Protein AF-A0A3E4Z653-F1 (afdb_monomer_lite)

Structure (mmCIF, N/CA/C/O backbone):
data_AF-A0A3E4Z653-F1
#
_entry.id   AF-A0A3E4Z653-F1
#
loop_
_atom_site.group_PDB
_atom_site.id
_atom_site.type_symbol
_atom_site.label_atom_id
_atom_site.label_alt_id
_atom_site.label_comp_id
_atom_site.label_asym_id
_atom_site.label_entity_id
_atom_site.label_seq_id
_atom_site.pdbx_PDB_ins_code
_atom_site.Cartn_x
_atom_site.Cartn_y
_atom_site.Cartn_z
_atom_site.occupancy
_atom_site.B_iso_or_equiv
_atom_site.auth_seq_id
_atom_site.auth_comp_id
_atom_site.auth_asym_id
_atom_site.auth_atom_id
_atom_site.pdbx_PDB_model_num
ATOM 1 N N . MET A 1 1 ? -10.227 -23.352 -87.735 1.00 40.44 1 MET A N 1
ATOM 2 C CA . MET A 1 1 ? -9.979 -22.560 -86.511 1.00 40.44 1 MET A CA 1
ATOM 3 C C . MET A 1 1 ? -8.696 -23.086 -85.893 1.00 40.44 1 MET A C 1
ATOM 5 O O . MET A 1 1 ? -8.659 -24.279 -85.625 1.00 40.44 1 MET A O 1
ATOM 9 N N . PRO A 1 2 ? -7.622 -22.289 -85.789 1.00 46.31 2 PRO A N 1
ATOM 10 C CA . PRO A 1 2 ? -6.358 -22.795 -85.273 1.00 46.31 2 PRO A CA 1
ATOM 11 C C . PRO A 1 2 ? -6.464 -22.957 -83.753 1.00 46.31 2 PRO A C 1
ATOM 13 O O . PRO A 1 2 ? -6.809 -22.008 -83.050 1.00 46.31 2 PRO A O 1
ATOM 16 N N . GLU A 1 3 ? -6.195 -24.165 -83.258 1.00 48.72 3 GLU A N 1
ATOM 17 C CA . GLU A 1 3 ? -6.067 -24.437 -81.828 1.00 48.72 3 GLU A CA 1
ATOM 18 C C . GLU A 1 3 ? -4.924 -23.590 -81.265 1.00 48.72 3 GLU A C 1
ATOM 20 O O . GLU A 1 3 ? -3.740 -23.838 -81.512 1.00 48.72 3 GLU A O 1
ATOM 25 N N . VAL A 1 4 ? -5.278 -22.551 -80.510 1.00 53.25 4 VAL A N 1
ATOM 26 C CA . VAL A 1 4 ? -4.311 -21.817 -79.701 1.00 53.25 4 VAL A CA 1
ATOM 27 C C . VAL A 1 4 ? -3.777 -22.807 -78.675 1.00 53.25 4 VAL A C 1
ATOM 29 O O . VAL A 1 4 ? -4.496 -23.250 -77.783 1.00 53.25 4 VAL A O 1
ATOM 32 N N . ASN A 1 5 ? -2.511 -23.192 -78.829 1.00 62.09 5 ASN A N 1
ATOM 33 C CA . ASN A 1 5 ? -1.839 -24.115 -77.928 1.00 62.09 5 ASN A CA 1
ATOM 34 C C . ASN A 1 5 ? -1.713 -23.448 -76.546 1.00 62.09 5 ASN A C 1
ATOM 36 O O . ASN A 1 5 ? -0.756 -22.719 -76.275 1.00 62.09 5 ASN A O 1
ATOM 40 N N . MET A 1 6 ? -2.719 -23.675 -75.695 1.00 56.12 6 MET A N 1
ATOM 41 C CA . MET A 1 6 ? -2.913 -23.048 -74.381 1.00 56.12 6 MET A CA 1
ATOM 42 C C . MET A 1 6 ? -1.669 -23.143 -73.493 1.00 56.12 6 MET A C 1
ATOM 44 O O . MET A 1 6 ? -1.391 -22.221 -72.735 1.00 56.12 6 MET A O 1
ATOM 48 N N . ARG A 1 7 ? -0.847 -24.192 -73.646 1.00 57.75 7 ARG A N 1
ATOM 49 C CA . ARG A 1 7 ? 0.444 -24.313 -72.951 1.00 57.75 7 ARG A CA 1
ATOM 50 C C . ARG A 1 7 ? 1.446 -23.240 -73.376 1.00 57.75 7 ARG A C 1
ATOM 52 O O . ARG A 1 7 ? 2.060 -22.624 -72.514 1.00 57.75 7 ARG A O 1
ATOM 59 N N . LYS A 1 8 ? 1.608 -22.984 -74.679 1.00 63.50 8 LYS A N 1
ATOM 60 C CA . LYS A 1 8 ? 2.531 -21.945 -75.176 1.00 63.50 8 LYS A CA 1
ATOM 61 C C . LYS A 1 8 ? 2.054 -20.541 -74.803 1.00 63.50 8 LYS A C 1
ATOM 63 O O . LYS A 1 8 ? 2.882 -19.708 -74.455 1.00 63.50 8 LYS A O 1
ATOM 68 N N . LEU A 1 9 ? 0.739 -20.309 -74.805 1.00 65.38 9 LEU A N 1
ATOM 69 C CA . LEU A 1 9 ? 0.143 -19.052 -74.344 1.00 65.38 9 LEU A CA 1
ATOM 70 C C . LEU A 1 9 ? 0.388 -18.837 -72.839 1.00 65.38 9 LEU A C 1
ATOM 72 O O . LEU A 1 9 ? 0.775 -17.749 -72.429 1.00 65.38 9 LEU A O 1
ATOM 76 N N . PHE A 1 10 ? 0.253 -19.891 -72.030 1.00 69.25 10 PHE A N 1
ATOM 77 C CA . PHE A 1 10 ? 0.488 -19.840 -70.585 1.00 69.25 10 PHE A CA 1
ATOM 78 C C . PHE A 1 10 ? 1.960 -19.584 -70.232 1.00 69.25 10 PHE A C 1
ATOM 80 O O . PHE A 1 10 ? 2.247 -18.772 -69.356 1.00 69.25 10 PHE A O 1
ATOM 87 N N . TYR A 1 11 ? 2.906 -20.197 -70.956 1.00 68.44 11 TYR A N 1
ATOM 88 C CA . TYR A 1 11 ? 4.334 -19.891 -70.795 1.00 68.44 11 TYR A CA 1
ATOM 89 C C . TYR A 1 11 ? 4.677 -18.460 -71.223 1.00 68.44 11 TYR A C 1
ATOM 91 O O . TYR A 1 11 ? 5.473 -17.808 -70.554 1.00 68.44 11 TYR A O 1
ATOM 99 N N . LEU A 1 12 ? 4.053 -17.941 -72.286 1.00 68.19 12 LEU A N 1
ATOM 100 C CA . LEU A 1 12 ? 4.256 -16.556 -72.721 1.00 68.19 12 LEU A CA 1
ATOM 101 C C . LEU A 1 12 ? 3.731 -15.556 -71.678 1.00 68.19 12 LEU A C 1
ATOM 103 O O . LEU A 1 12 ? 4.401 -14.572 -71.380 1.00 68.19 12 LEU A O 1
ATOM 107 N N . ILE A 1 13 ? 2.570 -15.841 -71.078 1.00 68.12 13 ILE A N 1
ATOM 108 C CA . ILE A 1 13 ? 1.981 -15.044 -69.993 1.00 68.12 13 ILE A CA 1
ATOM 109 C C . ILE A 1 13 ? 2.859 -15.108 -68.735 1.00 68.12 13 ILE A C 1
ATOM 111 O O . ILE A 1 13 ? 3.127 -14.073 -68.139 1.00 68.12 13 ILE A O 1
ATOM 115 N N . LEU A 1 14 ? 3.385 -16.280 -68.363 1.00 62.88 14 LEU A N 1
ATOM 116 C CA . LEU A 1 14 ? 4.310 -16.423 -67.230 1.00 62.88 14 LEU A CA 1
ATOM 117 C C . LEU A 1 14 ? 5.624 -15.661 -67.438 1.00 62.88 14 LEU A C 1
ATOM 119 O O . LEU A 1 14 ? 6.091 -15.006 -66.511 1.00 62.88 14 LEU A O 1
ATOM 123 N N . VAL A 1 15 ? 6.199 -15.696 -68.645 1.00 64.19 15 VAL A N 1
ATOM 124 C CA . VAL A 1 15 ? 7.415 -14.935 -68.984 1.00 64.19 15 VAL A CA 1
ATOM 125 C C . VAL A 1 15 ? 7.137 -13.429 -69.001 1.00 64.19 15 VAL A C 1
ATOM 127 O O . VAL A 1 15 ? 7.960 -12.662 -68.510 1.00 64.19 15 VAL A O 1
ATOM 130 N N . LEU A 1 16 ? 5.9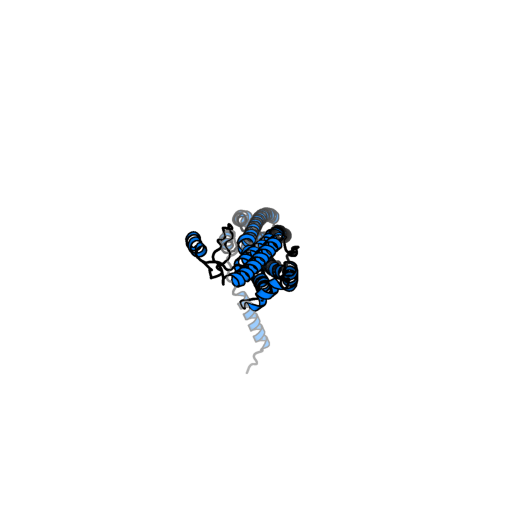69 -12.995 -69.485 1.00 56.75 16 LEU A N 1
ATOM 131 C CA . LEU A 1 16 ? 5.554 -11.589 -69.447 1.00 56.75 16 LEU A CA 1
ATOM 132 C C . LEU A 1 16 ? 5.274 -11.100 -68.019 1.00 56.75 16 LEU A C 1
ATOM 134 O O . LEU A 1 16 ? 5.635 -9.974 -67.698 1.00 56.75 16 LEU A O 1
ATOM 138 N N . ILE A 1 17 ? 4.717 -11.940 -67.139 1.00 57.25 17 ILE A N 1
ATOM 139 C CA . ILE A 1 17 ? 4.532 -11.626 -65.713 1.00 57.25 17 ILE A CA 1
ATOM 140 C C . ILE A 1 17 ? 5.886 -11.577 -64.990 1.00 57.25 17 ILE A C 1
ATOM 142 O O . ILE A 1 17 ? 6.099 -10.677 -64.184 1.00 57.25 17 ILE A O 1
ATOM 146 N N . PHE A 1 18 ? 6.837 -12.464 -65.311 1.00 52.62 18 PHE A N 1
ATOM 147 C CA . PHE A 1 18 ? 8.194 -12.411 -64.748 1.00 52.62 18 PHE A CA 1
ATOM 148 C C . PHE A 1 18 ? 8.987 -11.190 -65.245 1.00 52.62 18 PHE A C 1
ATOM 150 O O . PHE A 1 18 ? 9.674 -10.539 -64.462 1.00 52.62 18 PHE A O 1
ATOM 157 N N . ALA A 1 19 ? 8.853 -10.827 -66.524 1.00 51.66 19 ALA A N 1
ATOM 158 C CA . ALA A 1 19 ? 9.486 -9.637 -67.093 1.00 51.66 19 ALA A CA 1
ATOM 159 C C . ALA A 1 19 ? 8.845 -8.333 -66.578 1.00 51.66 19 ALA A C 1
ATOM 161 O O . ALA A 1 19 ? 9.564 -7.382 -66.274 1.00 51.66 19 ALA A O 1
ATOM 162 N N . ALA A 1 20 ? 7.519 -8.300 -66.391 1.00 48.12 20 ALA A N 1
ATOM 163 C CA . ALA A 1 20 ? 6.809 -7.170 -65.787 1.00 48.12 20 ALA A CA 1
ATOM 164 C C . ALA A 1 20 ? 7.061 -7.059 -64.270 1.00 48.12 20 ALA A C 1
ATOM 166 O O . ALA A 1 20 ? 7.164 -5.952 -63.746 1.00 48.12 20 ALA A O 1
ATOM 167 N N . SER A 1 21 ? 7.256 -8.184 -63.570 1.00 40.25 21 SER A N 1
ATOM 168 C CA . SER A 1 21 ? 7.628 -8.215 -62.146 1.00 40.25 21 SER A CA 1
ATOM 169 C C . SER A 1 21 ? 9.083 -7.798 -61.893 1.00 40.25 21 SER A C 1
ATOM 171 O O . SER A 1 21 ? 9.412 -7.397 -60.778 1.00 40.25 21 SER A O 1
ATOM 173 N N . CYS A 1 22 ? 9.951 -7.854 -62.906 1.00 44.50 22 CYS A N 1
ATOM 174 C CA . CYS A 1 22 ? 11.303 -7.288 -62.857 1.00 44.50 22 CYS A CA 1
ATOM 175 C C . CYS A 1 22 ? 11.359 -5.810 -63.292 1.00 44.50 22 CYS A C 1
ATOM 177 O O . CYS A 1 22 ? 12.402 -5.176 -63.144 1.00 44.50 22 CYS A O 1
ATOM 179 N N . GLY A 1 23 ? 10.256 -5.249 -63.801 1.00 44.22 23 GLY A N 1
ATOM 180 C CA . GLY A 1 23 ? 10.191 -3.902 -64.381 1.00 44.22 23 GLY A CA 1
ATOM 181 C C . GLY A 1 23 ? 9.799 -2.776 -63.423 1.00 44.22 23 GLY A C 1
ATOM 182 O O . GLY A 1 23 ? 9.681 -1.639 -63.862 1.00 44.22 23 GLY A O 1
ATOM 183 N N . ASN A 1 24 ? 9.603 -3.055 -62.132 1.00 39.97 24 ASN A N 1
ATOM 184 C CA . ASN A 1 24 ? 9.213 -2.035 -61.154 1.00 39.97 24 ASN A CA 1
ATOM 185 C C . ASN A 1 24 ? 10.031 -2.119 -59.859 1.00 39.97 24 ASN A C 1
ATOM 187 O O . ASN A 1 24 ? 9.509 -2.028 -58.750 1.00 39.97 24 ASN A O 1
ATOM 191 N N . ARG A 1 25 ? 11.357 -2.233 -59.988 1.00 40.50 25 ARG A N 1
ATOM 192 C CA . ARG A 1 25 ? 12.215 -1.619 -58.974 1.00 40.50 25 ARG A CA 1
ATOM 193 C C . ARG A 1 25 ? 12.124 -0.122 -59.228 1.00 40.50 25 ARG A C 1
ATOM 195 O O . ARG A 1 25 ? 12.792 0.378 -60.129 1.00 40.50 25 ARG A O 1
ATOM 202 N N . ARG A 1 26 ? 11.307 0.598 -58.442 1.00 39.69 26 ARG A N 1
ATOM 203 C CA . ARG A 1 26 ? 11.636 2.002 -58.157 1.00 39.69 26 ARG A CA 1
ATOM 204 C C . ARG A 1 26 ? 13.132 1.987 -57.880 1.00 39.69 26 ARG A C 1
ATOM 206 O O . ARG A 1 26 ? 13.571 1.188 -57.055 1.00 39.69 26 ARG A O 1
ATOM 213 N N . SER A 1 27 ? 13.903 2.742 -58.648 1.00 40.12 27 SER A N 1
ATOM 214 C CA . SER A 1 27 ? 15.317 2.939 -58.385 1.00 40.12 27 SER A CA 1
ATOM 215 C C . SER A 1 27 ? 15.408 3.569 -57.000 1.00 40.12 27 SER A C 1
ATOM 217 O O . SER A 1 27 ? 15.330 4.789 -56.869 1.00 40.12 27 SER A O 1
ATOM 219 N N . GLU A 1 28 ? 15.442 2.735 -55.959 1.00 52.97 28 GLU A N 1
ATOM 220 C CA . GLU A 1 28 ? 15.787 3.163 -54.618 1.00 52.97 28 GLU A CA 1
ATOM 221 C C . GLU A 1 28 ? 17.140 3.829 -54.775 1.00 52.97 28 GLU A C 1
ATOM 223 O O . GLU A 1 28 ? 18.092 3.214 -55.267 1.00 52.97 28 GLU A O 1
ATOM 228 N N . VAL A 1 29 ? 17.181 5.124 -54.466 1.00 59.53 29 VAL A N 1
ATOM 229 C CA . VAL A 1 29 ? 18.425 5.880 -54.451 1.00 59.53 29 VAL A CA 1
ATOM 230 C C . VAL A 1 29 ? 19.409 5.042 -53.634 1.00 59.53 29 VAL A C 1
ATOM 232 O O . VAL A 1 29 ? 19.075 4.693 -52.495 1.00 59.53 29 VAL A O 1
ATOM 235 N N . PRO A 1 30 ? 20.561 4.642 -54.206 1.00 69.19 30 PRO A N 1
ATOM 236 C CA . PRO A 1 30 ? 21.497 3.788 -53.497 1.00 69.19 30 PRO A CA 1
ATOM 237 C C . PRO A 1 30 ? 21.820 4.443 -52.158 1.00 69.19 30 PRO A C 1
ATOM 239 O O . PRO A 1 30 ? 22.010 5.657 -52.080 1.00 69.19 30 PRO A O 1
ATOM 242 N N . PHE A 1 31 ? 21.801 3.659 -51.086 1.00 78.88 31 PHE A N 1
ATOM 243 C CA . PHE A 1 31 ? 22.084 4.186 -49.762 1.00 78.88 31 PHE A CA 1
ATOM 244 C C . PHE A 1 31 ? 23.571 4.547 -49.687 1.00 78.88 31 PHE A C 1
ATOM 246 O O . PHE A 1 31 ? 24.443 3.681 -49.773 1.00 78.88 31 PHE A O 1
ATOM 253 N N . THR A 1 32 ? 23.856 5.841 -49.593 1.00 83.75 32 THR A N 1
ATOM 254 C CA . THR A 1 32 ? 25.200 6.417 -49.610 1.00 83.75 32 THR A CA 1
ATOM 255 C C . THR A 1 32 ? 25.415 7.258 -48.361 1.00 83.75 32 THR A C 1
ATOM 257 O O . THR A 1 32 ? 24.483 7.599 -47.639 1.00 83.75 32 THR A O 1
ATOM 260 N N . LYS A 1 33 ? 26.665 7.649 -48.110 1.00 81.44 33 LYS A N 1
ATOM 261 C CA . LYS A 1 33 ? 26.998 8.545 -46.997 1.00 81.44 33 LYS A CA 1
ATOM 262 C C . LYS A 1 33 ? 26.222 9.871 -47.049 1.00 81.44 33 LYS A C 1
ATOM 264 O O . LYS A 1 33 ? 25.892 10.419 -46.004 1.00 81.44 33 LYS A O 1
ATOM 269 N N . GLU A 1 34 ? 25.917 10.361 -48.249 1.00 82.31 34 GLU A N 1
ATOM 270 C CA . GLU A 1 34 ? 25.246 11.647 -48.480 1.00 82.31 34 GLU A CA 1
ATOM 271 C C . GLU A 1 34 ? 23.762 11.620 -48.097 1.00 82.31 34 GLU A C 1
ATOM 273 O O . GLU A 1 34 ? 23.259 12.600 -47.557 1.00 82.31 34 GLU A O 1
ATOM 278 N N . ASN A 1 35 ? 23.069 10.493 -48.310 1.00 87.31 35 ASN A N 1
ATOM 279 C CA . ASN A 1 35 ? 21.660 10.338 -47.926 1.00 87.31 35 ASN A CA 1
ATOM 280 C C . ASN A 1 35 ? 21.460 9.618 -46.580 1.00 87.31 35 ASN A C 1
ATOM 282 O O . ASN A 1 35 ? 20.330 9.510 -46.099 1.00 87.31 35 ASN A O 1
ATOM 286 N N . ALA A 1 36 ? 22.548 9.158 -45.950 1.00 87.50 36 ALA A N 1
ATOM 287 C CA . ALA A 1 36 ? 22.490 8.400 -44.709 1.00 87.50 36 ALA A CA 1
ATOM 288 C C . ALA A 1 36 ? 21.847 9.187 -43.567 1.00 87.50 36 ALA A C 1
ATOM 290 O O . ALA A 1 36 ? 20.923 8.685 -42.933 1.00 87.50 36 ALA A O 1
ATOM 291 N N . MET A 1 37 ? 22.285 10.427 -43.337 1.00 89.12 37 MET A N 1
ATOM 292 C CA . MET A 1 37 ? 21.772 11.247 -42.236 1.00 89.12 37 MET A CA 1
ATOM 293 C C . MET A 1 37 ? 20.262 11.463 -42.340 1.00 89.12 37 MET A C 1
ATOM 295 O O . MET A 1 37 ? 19.546 11.205 -41.380 1.00 89.12 37 MET A O 1
ATOM 299 N N . GLN A 1 38 ? 19.768 11.855 -43.516 1.00 88.94 38 GLN A N 1
ATOM 300 C CA . GLN A 1 38 ? 18.338 12.070 -43.736 1.00 88.94 38 GLN A CA 1
ATOM 301 C C . GLN A 1 38 ? 17.525 10.806 -43.428 1.00 88.94 38 GLN A C 1
ATOM 303 O O . GLN A 1 38 ? 16.523 10.875 -42.725 1.00 88.94 38 GLN A O 1
ATOM 308 N N . LYS A 1 39 ? 18.004 9.639 -43.869 1.00 88.88 39 LYS A N 1
ATOM 309 C CA . LYS A 1 39 ? 17.334 8.365 -43.594 1.00 88.88 39 LYS A CA 1
ATOM 310 C C . LYS A 1 39 ? 17.269 8.037 -42.100 1.00 88.88 39 LYS A C 1
ATOM 312 O O . LYS A 1 39 ? 16.262 7.505 -41.650 1.00 88.88 39 LYS A O 1
ATOM 317 N N . PHE A 1 40 ? 18.325 8.322 -41.338 1.00 91.31 40 PHE A N 1
ATOM 318 C CA . PHE A 1 40 ? 18.317 8.105 -39.888 1.00 91.31 40 PHE A CA 1
ATOM 319 C C . PHE A 1 40 ? 17.450 9.127 -39.145 1.00 91.31 40 PHE A C 1
ATOM 321 O O . PHE A 1 40 ? 16.834 8.757 -38.154 1.00 91.31 40 PHE A O 1
ATOM 328 N N . LEU A 1 41 ? 17.354 10.369 -39.630 1.00 88.00 41 LEU A N 1
ATOM 329 C CA . LEU A 1 41 ? 16.461 11.389 -39.063 1.00 88.00 41 LEU A CA 1
ATOM 330 C C . LEU A 1 41 ? 14.974 11.055 -39.251 1.00 88.00 41 LEU A C 1
ATOM 332 O O . LEU A 1 41 ? 14.143 11.488 -38.460 1.00 88.00 41 LEU A O 1
ATOM 336 N N . GLU A 1 42 ? 14.634 10.282 -40.282 1.00 90.56 42 GLU A N 1
ATOM 337 C CA . GLU A 1 42 ? 13.274 9.783 -40.523 1.00 90.56 42 GLU A CA 1
ATOM 338 C C . GLU A 1 42 ? 12.913 8.564 -39.648 1.00 90.56 42 GLU A C 1
ATOM 340 O O . GLU A 1 42 ? 11.761 8.129 -39.640 1.00 90.56 42 GLU A O 1
ATOM 345 N N . MET A 1 43 ? 13.879 7.996 -38.918 1.00 91.81 43 MET A N 1
ATOM 346 C CA . MET A 1 43 ? 13.702 6.818 -38.065 1.00 91.81 43 MET A CA 1
ATOM 347 C C . MET A 1 43 ? 13.702 7.198 -36.585 1.00 91.81 43 MET A C 1
ATOM 349 O O . MET A 1 43 ? 14.401 8.117 -36.162 1.00 91.81 43 MET A O 1
ATOM 353 N N . SER A 1 44 ? 12.989 6.426 -35.761 1.00 90.94 44 SER A N 1
ATOM 354 C CA . SER A 1 44 ? 13.243 6.470 -34.318 1.00 90.94 44 SER A CA 1
ATOM 355 C C . SER A 1 44 ? 14.657 5.946 -34.007 1.00 90.94 44 SER A C 1
ATOM 357 O O . SER A 1 44 ? 15.193 5.134 -34.772 1.00 90.94 44 SER A O 1
ATOM 359 N N . PRO A 1 45 ? 15.266 6.328 -32.870 1.00 92.00 45 PRO A N 1
ATOM 360 C CA . PRO A 1 45 ? 16.571 5.805 -32.458 1.00 92.00 45 PRO A CA 1
ATOM 361 C C . PRO A 1 45 ? 16.652 4.265 -32.461 1.00 92.00 45 PRO A C 1
ATOM 363 O O . PRO A 1 45 ? 17.638 3.685 -32.918 1.00 92.00 45 PRO A O 1
ATOM 366 N N . GLU A 1 46 ? 15.578 3.585 -32.049 1.00 92.50 46 GLU A N 1
ATOM 367 C CA . GLU A 1 46 ? 15.468 2.118 -32.065 1.00 92.50 46 GLU A CA 1
ATOM 368 C C . GLU A 1 46 ? 15.447 1.531 -33.486 1.00 92.50 46 GLU A C 1
ATOM 370 O O . GLU A 1 46 ? 16.104 0.522 -33.782 1.00 92.50 46 GLU A O 1
ATOM 375 N N . GLN A 1 47 ? 14.691 2.169 -34.383 1.00 93.12 47 GLN A N 1
ATOM 376 C CA . GLN A 1 47 ? 14.621 1.791 -35.792 1.00 93.12 47 GLN A CA 1
ATOM 377 C C . GLN A 1 47 ? 15.968 2.017 -36.476 1.00 93.12 47 GLN A C 1
ATOM 379 O O . GLN A 1 47 ? 16.419 1.149 -37.225 1.00 93.12 47 GLN A O 1
ATOM 384 N N . GLY A 1 48 ? 16.640 3.127 -36.161 1.00 93.50 48 GLY A N 1
ATOM 385 C CA . GLY A 1 48 ? 17.992 3.432 -36.612 1.00 93.50 48 GLY A CA 1
ATOM 386 C C . GLY A 1 48 ? 18.989 2.357 -36.181 1.00 93.50 48 GLY A C 1
ATOM 387 O O . GLY A 1 48 ? 19.680 1.787 -37.026 1.00 93.50 48 GLY A O 1
ATOM 388 N N . ALA A 1 49 ? 19.015 1.997 -34.896 1.00 94.94 49 ALA A N 1
ATOM 389 C CA . ALA A 1 49 ? 19.885 0.937 -34.379 1.00 94.94 49 ALA A CA 1
ATOM 390 C C . ALA A 1 49 ? 19.643 -0.411 -35.074 1.00 94.94 49 ALA A C 1
ATOM 392 O O . ALA A 1 49 ? 20.582 -1.089 -35.499 1.00 94.94 49 ALA A O 1
ATOM 393 N N . SER A 1 50 ? 18.372 -0.772 -35.264 1.00 95.50 50 SER A N 1
ATOM 394 C CA . SER A 1 50 ? 17.976 -1.993 -35.970 1.00 95.50 50 SER A CA 1
ATOM 395 C C . SER A 1 50 ? 18.366 -1.969 -37.449 1.00 95.50 50 SER A C 1
ATOM 397 O O . SER A 1 50 ? 18.804 -2.983 -37.998 1.00 95.50 50 SER A O 1
ATOM 399 N N . PHE A 1 51 ? 18.207 -0.823 -38.115 1.00 94.94 51 PHE A N 1
ATOM 400 C CA . PHE A 1 51 ? 18.605 -0.633 -39.505 1.00 94.94 51 PHE A CA 1
ATOM 401 C C . PHE A 1 51 ? 20.121 -0.765 -39.657 1.00 94.94 51 PHE A C 1
ATOM 403 O O . PHE A 1 51 ? 20.581 -1.505 -40.529 1.00 94.94 51 PHE A O 1
ATOM 410 N N . TYR A 1 52 ? 20.888 -0.115 -38.781 1.00 95.31 52 TYR A N 1
ATOM 411 C CA . TYR A 1 52 ? 22.341 -0.227 -38.730 1.00 95.31 52 TYR A CA 1
ATOM 412 C C . TYR A 1 52 ? 22.788 -1.684 -38.569 1.00 95.31 52 TYR A C 1
ATOM 414 O O . TYR A 1 52 ? 23.516 -2.198 -39.421 1.00 95.31 52 TYR A O 1
ATOM 422 N N . ALA A 1 53 ? 22.291 -2.379 -37.542 1.00 95.56 53 ALA A N 1
ATOM 423 C CA . ALA A 1 53 ? 22.676 -3.757 -37.249 1.00 95.56 53 ALA A CA 1
ATOM 424 C C . ALA A 1 53 ? 22.426 -4.708 -38.434 1.00 95.56 53 ALA A C 1
ATOM 426 O O . ALA A 1 53 ? 23.245 -5.584 -38.710 1.00 95.56 53 ALA A O 1
ATOM 427 N N . LYS A 1 54 ? 21.329 -4.503 -39.177 1.00 94.94 54 LYS A N 1
ATOM 428 C CA . LYS A 1 54 ? 20.970 -5.315 -40.352 1.00 94.94 54 LYS A CA 1
ATOM 429 C C . LYS A 1 54 ? 21.805 -5.006 -41.596 1.00 94.94 54 LYS A C 1
ATOM 431 O O . LYS A 1 54 ? 22.044 -5.906 -42.395 1.00 94.94 54 LYS A O 1
ATOM 436 N N . ASN A 1 55 ? 22.222 -3.754 -41.789 1.00 93.31 55 ASN A N 1
ATOM 437 C CA . ASN A 1 55 ? 22.792 -3.288 -43.059 1.00 93.31 55 ASN A CA 1
ATOM 438 C C . ASN A 1 55 ? 24.303 -3.011 -43.008 1.00 93.31 55 ASN A C 1
ATOM 440 O O . ASN A 1 55 ? 24.916 -2.818 -44.056 1.00 93.31 55 ASN A O 1
ATOM 444 N N . ARG A 1 56 ? 24.932 -3.030 -41.827 1.00 93.00 56 ARG A N 1
ATOM 445 C CA . ARG A 1 56 ? 26.355 -2.684 -41.650 1.00 93.00 56 ARG A CA 1
ATOM 446 C C . ARG A 1 56 ? 27.341 -3.488 -42.500 1.00 93.00 56 ARG A C 1
ATOM 448 O O . ARG A 1 56 ? 28.360 -2.952 -42.910 1.00 93.00 56 ARG A O 1
ATOM 455 N N . LEU A 1 57 ? 27.035 -4.750 -42.808 1.00 92.06 57 LEU A N 1
ATOM 456 C CA . LEU A 1 57 ? 27.898 -5.584 -43.657 1.00 92.06 57 LEU A CA 1
ATOM 457 C C . LEU A 1 57 ? 27.758 -5.257 -45.151 1.00 92.06 57 LEU A C 1
ATOM 459 O O . LEU A 1 57 ? 28.682 -5.505 -45.918 1.00 92.06 57 LEU A O 1
ATOM 463 N N . ALA A 1 58 ? 26.616 -4.701 -45.563 1.00 91.31 58 ALA A N 1
ATOM 464 C CA . ALA A 1 58 ? 26.363 -4.313 -46.948 1.00 91.31 58 ALA A CA 1
ATOM 465 C C . ALA A 1 58 ? 26.961 -2.937 -47.290 1.00 91.31 58 ALA A C 1
ATOM 467 O O . ALA A 1 58 ? 27.259 -2.671 -48.452 1.00 91.31 58 ALA A O 1
ATOM 468 N N . TYR A 1 59 ? 27.161 -2.073 -46.287 1.00 90.12 59 TYR A N 1
ATOM 469 C CA . TYR A 1 59 ? 27.641 -0.703 -46.468 1.00 90.12 59 TYR A CA 1
ATOM 470 C C . TYR A 1 59 ? 28.849 -0.418 -45.572 1.00 90.12 59 TYR A C 1
ATOM 472 O O . TYR A 1 59 ? 28.706 -0.134 -44.385 1.00 90.12 59 TYR A O 1
ATOM 480 N N . SER A 1 60 ? 30.050 -0.425 -46.158 1.00 88.25 60 SER A N 1
ATOM 481 C CA . SER A 1 60 ? 31.324 -0.271 -45.434 1.00 88.25 60 SER A CA 1
ATOM 482 C C . SER A 1 60 ? 31.466 1.046 -44.658 1.00 88.25 60 SER A C 1
ATOM 484 O O . SER A 1 60 ? 32.189 1.096 -43.668 1.00 88.25 60 SER A O 1
ATOM 486 N N . PHE A 1 61 ? 30.769 2.109 -45.073 1.00 92.06 61 PHE A N 1
ATOM 487 C CA . PHE A 1 61 ? 30.794 3.407 -44.389 1.00 92.06 61 PHE A CA 1
ATOM 488 C C . PHE A 1 61 ? 29.933 3.447 -43.116 1.00 92.06 61 PHE A C 1
ATOM 490 O O . PHE A 1 61 ? 30.034 4.398 -42.343 1.00 92.06 61 PHE A O 1
ATOM 497 N N . LEU A 1 62 ? 29.043 2.469 -42.917 1.00 92.50 62 LEU A N 1
ATOM 498 C CA . LEU A 1 62 ? 27.964 2.582 -41.941 1.00 92.50 62 LEU A CA 1
ATOM 499 C C . LEU A 1 62 ? 28.446 2.425 -40.496 1.00 92.50 62 LEU A C 1
ATOM 501 O O . LEU A 1 62 ? 27.891 3.069 -39.613 1.00 92.50 62 LEU A O 1
ATOM 505 N N . ASP A 1 63 ? 29.488 1.622 -40.257 1.00 92.81 63 ASP A N 1
ATOM 506 C CA . ASP A 1 63 ? 30.075 1.450 -38.921 1.00 92.81 63 ASP A CA 1
ATOM 507 C C . ASP A 1 63 ? 30.645 2.776 -38.384 1.00 92.81 63 ASP A C 1
ATOM 509 O O . ASP A 1 63 ? 30.309 3.176 -37.270 1.00 92.81 63 ASP A O 1
ATOM 513 N N . SER A 1 64 ? 31.447 3.496 -39.180 1.00 93.06 64 SER A N 1
ATOM 514 C CA . SER A 1 64 ? 31.985 4.803 -38.772 1.00 93.06 64 SER A CA 1
ATOM 515 C C . SER A 1 64 ? 30.908 5.884 -38.756 1.00 93.06 64 SER A C 1
ATOM 517 O O . SER A 1 64 ? 30.827 6.653 -37.804 1.00 93.06 64 SER A O 1
ATOM 519 N N . PHE A 1 65 ? 30.021 5.910 -39.756 1.00 93.88 65 PHE A N 1
ATOM 520 C CA . PHE A 1 65 ? 28.934 6.887 -39.804 1.00 93.88 65 PHE A CA 1
ATOM 521 C C . PHE A 1 65 ? 27.996 6.771 -38.598 1.00 93.88 65 PHE A C 1
ATOM 523 O O . PHE A 1 65 ? 27.714 7.771 -37.941 1.00 93.88 65 PHE A O 1
ATOM 530 N N . TYR A 1 66 ? 27.526 5.563 -38.279 1.00 93.88 66 TYR A N 1
ATOM 531 C CA . TYR A 1 66 ? 26.610 5.373 -37.161 1.00 93.88 66 TYR A CA 1
ATOM 532 C C . TYR A 1 66 ? 27.292 5.718 -35.836 1.00 93.88 66 TYR A C 1
ATOM 534 O O . TYR A 1 66 ? 26.721 6.458 -35.041 1.00 93.88 66 TYR A O 1
ATOM 542 N N . ARG A 1 67 ? 28.534 5.261 -35.628 1.00 93.75 67 ARG A N 1
ATOM 543 C CA . ARG A 1 67 ? 29.318 5.569 -34.425 1.00 93.75 67 ARG A CA 1
ATOM 544 C C . ARG A 1 67 ? 29.523 7.067 -34.220 1.00 93.75 67 ARG A C 1
ATOM 546 O O . ARG A 1 67 ? 29.331 7.554 -33.113 1.00 93.75 67 ARG A O 1
ATOM 553 N N . ASP A 1 68 ? 29.936 7.776 -35.262 1.00 92.88 68 ASP A N 1
ATOM 554 C CA . ASP A 1 68 ? 30.421 9.147 -35.111 1.00 92.88 68 ASP A CA 1
ATOM 555 C C . ASP A 1 68 ? 29.294 10.181 -35.268 1.00 92.88 68 ASP A C 1
ATOM 557 O O . ASP A 1 68 ? 29.387 11.275 -34.722 1.00 92.88 68 ASP A O 1
ATOM 561 N N . SER A 1 69 ? 28.232 9.855 -36.017 1.00 91.06 69 SER A N 1
ATOM 562 C CA . SER A 1 69 ? 27.172 10.813 -36.378 1.00 91.06 69 SER A CA 1
ATOM 563 C C . SER A 1 69 ? 25.804 10.516 -35.763 1.00 91.06 69 SER A C 1
ATOM 565 O O . SER A 1 69 ? 25.039 11.451 -35.555 1.00 91.06 69 SER A O 1
ATOM 567 N N . ILE A 1 70 ? 25.473 9.250 -35.481 1.00 92.69 70 ILE A N 1
ATOM 568 C CA . ILE A 1 70 ? 24.138 8.862 -34.982 1.00 92.69 70 ILE A CA 1
ATOM 569 C C . ILE A 1 70 ? 24.177 8.504 -33.496 1.00 92.69 70 ILE A C 1
ATOM 571 O O . ILE A 1 70 ? 23.346 8.965 -32.716 1.00 92.69 70 ILE A O 1
ATOM 575 N N . PHE A 1 71 ? 25.167 7.716 -33.080 1.00 91.62 71 PHE A N 1
ATOM 576 C CA . PHE A 1 71 ? 25.290 7.219 -31.715 1.00 91.62 71 PHE A CA 1
ATOM 577 C C . PHE A 1 71 ? 25.358 8.325 -30.640 1.00 91.62 71 PHE A C 1
ATOM 579 O O . PHE A 1 71 ? 24.744 8.137 -29.595 1.00 91.62 71 PHE A O 1
ATOM 586 N N . PRO A 1 72 ? 25.983 9.503 -30.857 1.00 90.88 72 PRO A N 1
ATOM 587 C CA . PRO A 1 72 ? 25.943 10.587 -29.869 1.00 90.88 72 PRO A CA 1
ATOM 588 C C . PRO A 1 72 ? 24.531 11.097 -29.537 1.00 90.88 72 PRO A C 1
ATOM 590 O O . PRO A 1 72 ? 24.312 11.622 -28.454 1.00 90.88 72 PRO A O 1
ATOM 593 N N . ALA A 1 73 ? 23.559 10.955 -30.444 1.00 86.56 73 ALA A N 1
ATOM 594 C CA . ALA A 1 73 ? 22.165 11.287 -30.145 1.00 86.56 73 ALA A CA 1
ATOM 595 C C . ALA A 1 73 ? 21.483 10.179 -29.325 1.00 86.56 73 ALA A C 1
ATOM 597 O O . ALA A 1 73 ? 20.678 10.469 -28.442 1.00 86.56 73 ALA A O 1
ATOM 598 N N . VAL A 1 74 ? 21.856 8.919 -29.578 1.00 87.81 74 VAL A N 1
ATOM 599 C CA . VAL A 1 74 ? 21.359 7.736 -28.857 1.00 87.81 74 VAL A CA 1
ATOM 600 C C . VAL A 1 74 ? 21.698 7.793 -27.368 1.00 87.81 74 VAL A C 1
ATOM 602 O O . VAL A 1 74 ? 20.909 7.323 -26.556 1.00 87.81 74 VAL A O 1
ATOM 605 N N . THR A 1 75 ? 22.827 8.391 -26.977 1.00 86.06 75 THR A N 1
ATOM 606 C CA . THR A 1 75 ? 23.235 8.456 -25.561 1.00 86.06 75 THR A CA 1
ATOM 607 C C . THR A 1 75 ? 22.274 9.255 -24.680 1.00 86.06 75 THR A C 1
ATOM 609 O O . THR A 1 75 ? 22.327 9.116 -23.465 1.00 86.06 75 THR A O 1
ATOM 612 N N . ASN A 1 76 ? 21.405 10.083 -25.271 1.00 85.56 76 ASN A N 1
ATOM 613 C CA . ASN A 1 76 ? 20.409 10.885 -24.554 1.00 85.56 76 ASN A CA 1
ATOM 614 C C . ASN A 1 76 ? 19.009 10.246 -24.549 1.00 85.56 76 ASN A C 1
ATOM 616 O O . ASN A 1 76 ? 18.052 10.871 -24.095 1.00 85.56 76 ASN A O 1
ATOM 620 N N . CYS A 1 77 ? 18.865 9.034 -25.089 1.00 90.00 77 CYS A N 1
ATOM 621 C CA . CYS A 1 77 ? 17.599 8.310 -25.097 1.00 90.00 77 CYS A CA 1
ATOM 622 C C . CYS A 1 77 ? 17.201 7.837 -23.690 1.00 90.00 77 CYS A C 1
ATOM 624 O O . CYS A 1 77 ? 18.035 7.645 -22.804 1.00 90.00 77 CYS A O 1
ATOM 626 N N . SER A 1 78 ? 15.903 7.607 -23.496 1.00 89.62 78 SER A N 1
ATOM 627 C CA . SER A 1 78 ? 15.365 7.048 -22.254 1.00 89.62 78 SER A CA 1
ATOM 628 C C . SER A 1 78 ? 15.858 5.617 -22.002 1.00 89.62 78 SER A C 1
ATOM 630 O O . SER A 1 78 ? 16.276 4.913 -22.923 1.00 89.62 78 SER A O 1
ATOM 632 N N . TYR A 1 79 ? 15.739 5.137 -20.756 1.00 92.12 79 TYR A N 1
ATOM 633 C CA . TYR A 1 79 ? 16.058 3.745 -20.405 1.00 92.12 79 TYR A CA 1
ATOM 634 C C . TYR A 1 79 ? 15.355 2.729 -21.322 1.00 92.12 79 TYR A C 1
ATOM 636 O O . TYR A 1 79 ? 15.985 1.778 -21.788 1.00 92.12 79 TYR A O 1
ATOM 644 N N . ASN A 1 80 ? 14.067 2.937 -21.617 1.00 88.94 80 ASN A N 1
ATOM 645 C CA . ASN A 1 80 ? 13.286 2.018 -22.448 1.00 88.94 80 ASN A CA 1
ATOM 646 C C . ASN A 1 80 ? 13.794 1.975 -23.895 1.00 88.94 80 ASN A C 1
ATOM 648 O O . ASN A 1 80 ? 13.934 0.893 -24.464 1.00 88.94 80 ASN A O 1
ATOM 652 N N . GLU A 1 81 ? 14.140 3.129 -24.461 1.00 92.19 81 GLU A N 1
ATOM 653 C CA . GLU A 1 81 ? 14.725 3.208 -25.801 1.00 92.19 81 GLU A CA 1
ATOM 654 C C . GLU A 1 81 ? 16.122 2.577 -25.830 1.00 92.19 81 GLU A C 1
ATOM 656 O O . GLU A 1 81 ? 16.421 1.748 -26.692 1.00 92.19 81 GLU A O 1
ATOM 661 N N . LEU A 1 82 ? 16.970 2.892 -24.844 1.00 94.62 82 LEU A N 1
ATOM 662 C CA . LEU A 1 82 ? 18.314 2.325 -24.719 1.00 94.62 82 LEU A CA 1
ATOM 663 C C . LEU A 1 82 ? 18.294 0.806 -24.528 1.00 94.62 82 LEU A C 1
ATOM 665 O O . LEU A 1 82 ? 19.167 0.123 -25.055 1.00 94.62 82 LEU A O 1
ATOM 669 N N . LYS A 1 83 ? 17.289 0.249 -23.847 1.00 93.12 83 LYS A N 1
ATOM 670 C CA . LYS A 1 83 ? 17.086 -1.204 -23.726 1.00 93.12 83 LYS A CA 1
ATOM 671 C C . LYS A 1 83 ? 16.905 -1.867 -25.093 1.00 93.12 83 LYS A C 1
ATOM 673 O O . LYS A 1 83 ? 17.545 -2.883 -25.390 1.00 93.12 83 LYS A O 1
ATOM 678 N N . ASN A 1 84 ? 16.055 -1.285 -25.935 1.00 93.81 84 ASN A N 1
ATOM 679 C CA . ASN A 1 84 ? 15.781 -1.794 -27.277 1.00 93.81 84 ASN A CA 1
ATOM 680 C C . ASN A 1 84 ? 16.987 -1.592 -28.204 1.00 93.81 84 ASN A C 1
ATOM 682 O O . ASN A 1 84 ? 17.371 -2.508 -28.935 1.00 93.81 84 ASN A O 1
ATOM 686 N N . ILE A 1 85 ? 17.642 -0.434 -28.114 1.00 95.19 85 ILE A N 1
ATOM 687 C CA . ILE A 1 85 ? 18.851 -0.116 -28.877 1.00 95.19 85 ILE A CA 1
ATOM 688 C C . ILE A 1 85 ? 20.001 -1.053 -28.499 1.00 95.19 85 ILE A C 1
ATOM 690 O O . ILE A 1 85 ? 20.601 -1.654 -29.386 1.00 95.19 85 ILE A O 1
ATOM 694 N N . ASN A 1 86 ? 20.276 -1.256 -27.209 1.00 95.25 86 ASN A N 1
ATOM 695 C CA . ASN A 1 86 ? 21.317 -2.175 -26.746 1.00 95.25 86 ASN A CA 1
ATOM 696 C C . ASN A 1 86 ? 21.061 -3.607 -27.249 1.00 95.25 86 ASN A C 1
ATOM 698 O O . ASN A 1 86 ? 21.960 -4.277 -27.755 1.00 95.25 86 ASN A O 1
ATOM 702 N N . THR A 1 87 ? 19.798 -4.047 -27.218 1.00 94.69 87 THR A N 1
ATOM 703 C CA . THR A 1 87 ? 19.393 -5.346 -27.774 1.00 94.69 87 THR A CA 1
ATOM 704 C C . THR A 1 87 ? 19.677 -5.439 -29.277 1.00 94.69 87 THR A C 1
ATOM 706 O O . THR A 1 87 ? 20.227 -6.442 -29.735 1.00 94.69 87 THR A O 1
ATOM 709 N N . ALA A 1 88 ? 19.351 -4.397 -30.049 1.00 95.44 88 ALA A N 1
ATOM 710 C CA . ALA A 1 88 ? 19.619 -4.346 -31.487 1.00 95.44 88 ALA A CA 1
ATOM 711 C C . ALA A 1 88 ? 21.125 -4.315 -31.808 1.00 95.44 88 ALA A C 1
ATOM 713 O O . ALA A 1 88 ? 21.565 -4.923 -32.785 1.00 95.44 88 ALA A O 1
ATOM 714 N N . LEU A 1 89 ? 21.922 -3.637 -30.977 1.00 95.31 89 LEU A N 1
ATOM 715 C CA . LEU A 1 89 ? 23.359 -3.454 -31.174 1.00 95.31 89 LEU A CA 1
ATOM 716 C C . LEU A 1 89 ? 24.219 -4.605 -30.638 1.00 95.31 89 LEU A C 1
ATOM 718 O O . LEU A 1 89 ? 25.405 -4.629 -30.954 1.00 95.31 89 LEU A O 1
ATOM 722 N N . LYS A 1 90 ? 23.649 -5.580 -29.917 1.00 94.25 90 LYS A N 1
ATOM 723 C CA . LYS A 1 90 ? 24.362 -6.658 -29.200 1.00 94.25 90 LYS A CA 1
ATOM 724 C C . LYS A 1 90 ? 25.411 -7.430 -30.016 1.00 94.25 90 LYS A C 1
ATOM 726 O O . LYS A 1 90 ? 26.407 -7.884 -29.459 1.00 94.25 90 LYS A O 1
ATOM 731 N N . ASN A 1 91 ? 25.216 -7.565 -31.328 1.00 92.69 91 ASN A N 1
ATOM 732 C CA . ASN A 1 91 ? 26.127 -8.285 -32.231 1.00 92.69 91 ASN A CA 1
ATOM 733 C C . ASN A 1 91 ? 26.919 -7.342 -33.157 1.00 92.69 91 ASN A C 1
ATOM 735 O O . ASN A 1 91 ? 27.288 -7.711 -34.276 1.00 92.69 91 ASN A O 1
ATOM 739 N N . THR A 1 92 ? 27.137 -6.100 -32.730 1.00 93.81 92 THR A N 1
ATOM 740 C CA . THR A 1 92 ? 27.830 -5.068 -33.510 1.00 93.81 92 THR A CA 1
ATOM 741 C C . THR A 1 92 ? 29.115 -4.616 -32.799 1.00 93.81 92 THR A C 1
ATOM 743 O O . THR A 1 92 ? 29.286 -4.869 -31.611 1.00 93.81 92 THR A O 1
ATOM 746 N N . PRO A 1 93 ? 30.037 -3.912 -33.477 1.00 93.81 93 PRO A N 1
ATOM 747 C CA . PRO A 1 93 ? 31.214 -3.323 -32.837 1.00 93.81 93 PRO A CA 1
ATOM 748 C C . PRO A 1 93 ? 30.876 -2.300 -31.745 1.00 93.81 93 PRO A C 1
ATOM 750 O O . PRO A 1 93 ? 31.755 -1.918 -30.979 1.00 93.81 93 PRO A O 1
ATOM 753 N N . LEU A 1 94 ? 29.623 -1.839 -31.683 1.00 93.12 94 LEU A N 1
ATOM 754 C CA . LEU A 1 94 ? 29.167 -0.838 -30.726 1.00 93.12 94 LEU A CA 1
ATOM 755 C C . LEU A 1 94 ? 28.586 -1.436 -29.444 1.00 93.12 94 LEU A C 1
ATOM 757 O O . LEU A 1 94 ? 28.249 -0.658 -28.557 1.00 93.12 94 LEU A O 1
ATOM 761 N N . THR A 1 95 ? 28.510 -2.768 -29.303 1.00 93.81 95 THR A N 1
ATOM 762 C CA . THR A 1 95 ? 27.935 -3.427 -28.115 1.00 93.81 95 THR A CA 1
ATOM 763 C C . THR A 1 95 ? 28.522 -2.894 -26.814 1.00 93.81 95 THR A C 1
ATOM 765 O O . THR A 1 95 ? 27.774 -2.450 -25.956 1.00 93.81 95 THR A O 1
ATOM 768 N N . GLY A 1 96 ? 29.853 -2.856 -26.690 1.00 92.88 96 GLY A N 1
ATOM 769 C CA . GLY A 1 96 ? 30.492 -2.426 -25.443 1.00 92.88 96 GLY A CA 1
ATOM 770 C C . GLY A 1 96 ? 30.218 -0.961 -25.092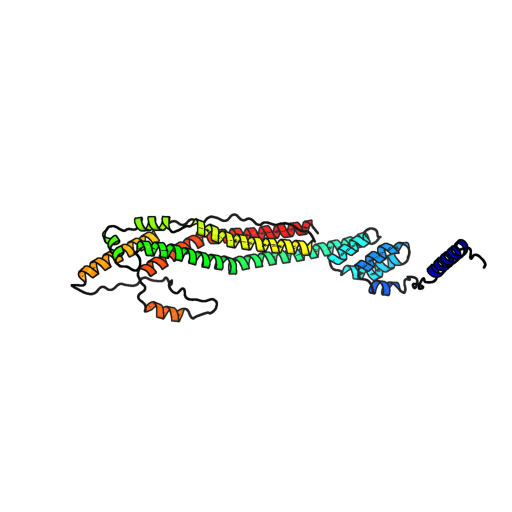 1.00 92.88 96 GLY A C 1
ATOM 771 O O . GLY A 1 96 ? 30.107 -0.625 -23.921 1.00 92.88 96 GLY A O 1
ATOM 772 N N . ILE A 1 97 ? 30.067 -0.085 -26.091 1.00 92.19 97 ILE A N 1
ATOM 773 C CA . ILE A 1 97 ? 29.729 1.324 -25.847 1.00 92.19 97 ILE A CA 1
ATOM 774 C C . ILE A 1 97 ? 28.241 1.442 -25.482 1.00 92.19 97 ILE A C 1
ATOM 776 O O . ILE A 1 97 ? 27.898 2.141 -24.535 1.00 92.19 97 ILE A O 1
ATOM 780 N N . ALA A 1 98 ? 27.360 0.737 -26.198 1.00 92.94 98 ALA A N 1
ATOM 781 C CA . ALA A 1 98 ? 25.923 0.721 -25.929 1.00 92.94 98 ALA A CA 1
ATOM 782 C C . ALA A 1 98 ? 25.589 0.168 -24.535 1.00 92.94 98 ALA A C 1
ATOM 784 O O . ALA A 1 98 ? 24.734 0.736 -23.857 1.00 92.94 98 ALA A O 1
ATOM 785 N N . GLU A 1 99 ? 26.292 -0.876 -24.084 1.00 94.44 99 GLU A N 1
ATOM 786 C CA . GLU A 1 99 ? 26.128 -1.450 -22.744 1.00 94.44 99 GLU A CA 1
ATOM 787 C C . GLU A 1 99 ? 26.445 -0.437 -21.640 1.00 94.44 99 GLU A C 1
ATOM 789 O O . GLU A 1 99 ? 25.675 -0.334 -20.691 1.00 94.44 99 GLU A O 1
ATOM 794 N N . VAL A 1 100 ? 27.505 0.370 -21.782 1.00 94.00 100 VAL A N 1
ATOM 795 C CA . VAL A 1 100 ? 27.867 1.388 -20.776 1.00 94.00 100 VAL A CA 1
ATOM 796 C C . VAL A 1 100 ? 26.738 2.402 -20.574 1.00 94.00 100 VAL A C 1
ATOM 798 O O . VAL A 1 100 ? 26.327 2.643 -19.439 1.00 94.00 100 VAL A O 1
ATOM 801 N N . TYR A 1 101 ? 26.202 2.961 -21.663 1.00 93.31 101 TYR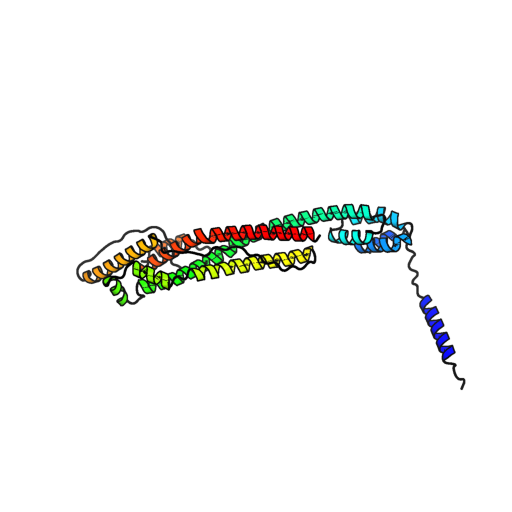 A N 1
ATOM 802 C CA . TYR A 1 101 ? 25.104 3.932 -21.581 1.00 93.31 101 TYR A CA 1
ATOM 803 C C . TYR A 1 101 ? 23.798 3.291 -21.107 1.00 93.31 101 TYR A C 1
ATOM 805 O O . TYR A 1 101 ? 23.054 3.897 -20.337 1.00 93.31 101 TYR A O 1
ATOM 813 N N . PHE A 1 102 ? 23.523 2.054 -21.525 1.00 94.38 102 PHE A N 1
ATOM 814 C CA . PHE A 1 102 ? 22.370 1.302 -21.042 1.00 94.38 102 PHE A CA 1
ATOM 815 C C . PHE A 1 102 ? 22.440 1.059 -19.526 1.00 94.38 102 PHE A C 1
ATOM 817 O O . PHE A 1 102 ? 21.455 1.296 -18.826 1.00 94.38 102 PHE A O 1
ATOM 824 N N . ASP A 1 103 ? 23.593 0.638 -19.003 1.00 94.25 103 ASP A N 1
ATOM 825 C CA . ASP A 1 103 ? 23.785 0.381 -17.575 1.00 94.25 103 ASP A CA 1
ATOM 826 C C . ASP A 1 103 ? 23.697 1.661 -16.736 1.00 94.25 103 ASP A C 1
ATOM 828 O O . ASP A 1 103 ? 23.151 1.643 -15.628 1.00 94.25 103 ASP A O 1
ATOM 832 N N . GLU A 1 104 ? 24.207 2.784 -17.245 1.00 94.25 104 GLU A N 1
ATOM 833 C CA . GLU A 1 104 ? 24.074 4.090 -16.595 1.00 94.25 104 GLU A CA 1
ATOM 834 C C . GLU A 1 104 ? 22.610 4.546 -16.545 1.00 94.25 104 GLU A C 1
ATOM 836 O O . GLU A 1 104 ? 22.095 4.853 -15.464 1.00 94.25 104 GLU A O 1
ATOM 841 N N . ALA A 1 105 ? 21.903 4.482 -17.676 1.00 93.81 105 ALA A N 1
ATOM 842 C CA . ALA A 1 105 ? 20.483 4.809 -17.743 1.00 93.81 105 ALA A CA 1
ATOM 843 C C . ALA A 1 105 ? 19.640 3.893 -16.844 1.00 93.81 105 ALA A C 1
ATOM 845 O O . ALA A 1 105 ? 18.729 4.364 -16.166 1.00 93.81 105 ALA A O 1
ATOM 846 N N . ARG A 1 106 ? 19.969 2.595 -16.766 1.00 94.69 106 ARG A N 1
ATOM 847 C CA . ARG A 1 106 ? 19.312 1.643 -15.857 1.00 94.69 106 ARG A CA 1
ATOM 848 C C . ARG A 1 106 ? 19.502 2.037 -14.395 1.00 94.69 106 ARG A C 1
ATOM 850 O O . ARG A 1 106 ? 18.542 1.996 -13.630 1.00 94.69 106 ARG A O 1
ATOM 857 N N . LYS A 1 107 ? 20.717 2.420 -13.990 1.00 94.75 107 LYS A N 1
ATOM 858 C CA . LYS A 1 107 ? 20.998 2.866 -12.613 1.00 94.75 107 LYS A CA 1
ATOM 859 C C . LYS A 1 107 ? 20.212 4.123 -12.254 1.00 94.75 107 LYS A C 1
ATOM 861 O O . LYS A 1 107 ? 19.649 4.183 -11.163 1.00 94.75 107 LYS A O 1
ATOM 866 N N . MET A 1 108 ? 20.163 5.104 -13.156 1.00 94.31 108 MET A N 1
ATOM 867 C CA . MET A 1 108 ? 19.367 6.318 -12.960 1.00 94.31 108 MET A CA 1
ATOM 868 C C . MET A 1 108 ? 17.876 5.993 -12.853 1.00 94.31 108 MET A C 1
ATOM 870 O O . MET A 1 108 ? 17.238 6.382 -11.882 1.00 94.31 108 MET A O 1
ATOM 874 N N . TYR A 1 109 ? 17.356 5.185 -13.775 1.00 94.00 109 TYR A N 1
ATOM 875 C CA . TYR A 1 109 ? 15.953 4.785 -13.782 1.00 94.00 109 TYR A CA 1
ATOM 876 C C . TYR A 1 109 ? 15.544 4.044 -12.499 1.00 94.00 109 TYR A C 1
ATOM 878 O O . TYR A 1 109 ? 14.513 4.346 -11.904 1.00 94.00 109 TYR A O 1
ATOM 886 N N . LEU A 1 110 ? 16.384 3.123 -12.008 1.00 93.81 110 LEU A N 1
ATOM 887 C CA . LEU A 1 110 ? 16.158 2.439 -10.729 1.00 93.81 110 LEU A CA 1
ATOM 888 C C . LEU A 1 110 ? 16.181 3.401 -9.534 1.00 93.81 110 LEU A C 1
ATOM 890 O O . LEU A 1 110 ? 15.401 3.227 -8.599 1.00 93.81 110 LEU A O 1
ATOM 894 N N . LYS A 1 111 ? 17.051 4.418 -9.557 1.00 95.31 111 LYS A N 1
ATOM 895 C CA . LYS A 1 111 ? 17.105 5.449 -8.513 1.00 95.31 111 LYS A CA 1
ATOM 896 C C . LYS A 1 111 ? 15.820 6.280 -8.484 1.00 95.31 111 LYS A C 1
ATOM 898 O O . LYS A 1 111 ? 15.307 6.538 -7.396 1.00 95.31 111 LYS A O 1
ATOM 903 N N . ASP A 1 112 ? 15.302 6.654 -9.649 1.00 91.94 112 ASP A N 1
ATOM 904 C CA . ASP A 1 112 ? 14.062 7.424 -9.767 1.00 91.94 112 ASP A CA 1
ATOM 905 C C . ASP A 1 112 ? 12.859 6.605 -9.277 1.00 91.94 112 ASP A C 1
ATOM 907 O O . ASP A 1 112 ? 12.085 7.085 -8.450 1.00 91.94 112 ASP A O 1
ATOM 911 N N . ILE A 1 113 ? 12.772 5.329 -9.672 1.00 89.25 113 ILE A N 1
ATOM 912 C CA . ILE A 1 113 ? 11.750 4.394 -9.171 1.00 89.25 113 ILE A CA 1
ATOM 913 C C . ILE A 1 113 ? 11.832 4.244 -7.649 1.00 89.25 113 ILE A C 1
ATOM 915 O O . ILE A 1 113 ? 10.809 4.241 -6.967 1.00 89.25 113 ILE A O 1
ATOM 919 N N . HIS A 1 114 ? 13.038 4.113 -7.089 1.00 93.50 114 HIS A N 1
ATOM 920 C CA . HIS A 1 114 ? 13.206 3.989 -5.642 1.00 93.50 114 HIS A CA 1
ATOM 921 C C . HIS A 1 114 ? 12.669 5.224 -4.906 1.00 93.50 114 HIS A C 1
ATOM 923 O O . HIS A 1 114 ? 11.956 5.088 -3.912 1.00 93.50 114 HIS A O 1
ATOM 929 N N . ALA A 1 115 ? 12.969 6.424 -5.414 1.00 90.19 115 ALA A N 1
ATOM 930 C CA . ALA A 1 115 ? 12.461 7.672 -4.854 1.00 90.19 115 ALA A CA 1
ATOM 931 C C . ALA A 1 115 ? 10.928 7.767 -4.957 1.00 90.19 115 ALA A C 1
ATOM 933 O O . ALA A 1 115 ? 10.273 8.160 -3.989 1.00 90.19 115 ALA A O 1
ATOM 934 N N . GLU A 1 116 ? 10.350 7.356 -6.088 1.00 83.62 116 GLU A N 1
ATOM 935 C CA . GLU A 1 116 ? 8.898 7.325 -6.284 1.00 83.62 116 GLU A CA 1
ATOM 936 C C . GLU A 1 116 ? 8.211 6.362 -5.304 1.00 83.62 116 GLU A C 1
ATOM 938 O O . GLU A 1 116 ? 7.232 6.728 -4.657 1.00 83.62 116 GLU A O 1
ATOM 943 N N . ILE A 1 117 ? 8.758 5.156 -5.120 1.00 84.94 117 ILE A N 1
ATOM 944 C CA . ILE A 1 117 ? 8.225 4.158 -4.180 1.00 84.94 117 ILE A CA 1
ATOM 945 C C . ILE A 1 117 ? 8.287 4.661 -2.733 1.00 84.94 117 ILE A C 1
ATOM 947 O O . ILE A 1 117 ? 7.330 4.464 -1.983 1.00 84.94 117 ILE A O 1
ATOM 951 N N . ILE A 1 118 ? 9.367 5.343 -2.337 1.00 86.19 118 ILE A N 1
ATOM 952 C CA . ILE A 1 118 ? 9.472 5.965 -1.006 1.00 86.19 118 ILE A CA 1
ATOM 953 C C . ILE A 1 118 ? 8.386 7.033 -0.822 1.00 86.19 118 ILE A C 1
ATOM 955 O O . ILE A 1 118 ? 7.718 7.062 0.214 1.00 86.19 118 ILE A O 1
ATOM 959 N N . ASN A 1 119 ? 8.173 7.888 -1.826 1.00 82.38 119 ASN A N 1
ATOM 960 C CA . ASN A 1 119 ? 7.129 8.908 -1.777 1.00 82.38 119 ASN A CA 1
ATOM 961 C C . ASN A 1 119 ? 5.723 8.286 -1.708 1.00 82.38 119 ASN A C 1
ATOM 963 O O . ASN A 1 119 ? 4.896 8.701 -0.898 1.00 82.38 119 ASN A O 1
ATOM 967 N N . ASN A 1 120 ? 5.468 7.236 -2.489 1.00 78.94 120 ASN A N 1
ATOM 968 C CA . ASN A 1 120 ? 4.200 6.508 -2.470 1.00 78.94 120 ASN A CA 1
ATOM 969 C C . ASN A 1 120 ? 3.945 5.848 -1.110 1.00 78.94 120 ASN A C 1
ATOM 971 O O . ASN A 1 120 ? 2.827 5.921 -0.601 1.00 78.94 120 ASN A O 1
ATOM 975 N N . ALA A 1 121 ? 4.972 5.269 -0.481 1.00 81.25 121 ALA A N 1
ATOM 976 C CA . ALA A 1 121 ? 4.861 4.742 0.875 1.00 81.25 121 ALA A CA 1
ATOM 977 C C . ALA A 1 121 ? 4.471 5.846 1.871 1.00 81.25 121 ALA A C 1
ATOM 979 O O . ALA A 1 121 ? 3.602 5.630 2.710 1.00 81.25 121 ALA A O 1
ATOM 980 N N . HIS A 1 122 ? 5.053 7.045 1.761 1.00 80.62 122 HIS A N 1
ATOM 981 C CA . HIS A 1 122 ? 4.678 8.176 2.611 1.00 80.62 122 HIS A CA 1
ATOM 982 C C . HIS A 1 122 ? 3.210 8.591 2.422 1.00 80.62 122 HIS A C 1
ATOM 984 O O . HIS A 1 122 ? 2.492 8.749 3.409 1.00 80.62 122 HIS A O 1
ATOM 990 N N . LEU A 1 123 ? 2.738 8.700 1.177 1.00 76.75 123 LEU A N 1
ATOM 991 C CA . LEU A 1 123 ? 1.339 9.028 0.874 1.00 76.75 123 LEU A CA 1
ATOM 992 C C . LEU A 1 123 ? 0.367 7.963 1.398 1.00 76.75 123 LEU A C 1
ATOM 994 O O . LEU A 1 123 ? -0.648 8.302 1.998 1.00 76.75 123 LEU A O 1
ATOM 998 N N . GLN A 1 124 ? 0.698 6.679 1.245 1.00 79.81 124 GLN A N 1
ATOM 999 C CA . GLN A 1 124 ? -0.105 5.574 1.782 1.00 79.81 124 GLN A CA 1
ATOM 1000 C C . GLN A 1 124 ? -0.216 5.644 3.312 1.00 79.81 124 GLN A C 1
ATOM 1002 O O . GLN A 1 124 ? -1.278 5.400 3.880 1.00 79.81 124 GLN A O 1
ATOM 1007 N N . LYS A 1 125 ? 0.854 6.014 4.014 1.00 83.94 125 LYS A N 1
ATOM 1008 C CA . LYS A 1 125 ? 0.777 6.213 5.466 1.00 83.94 125 LYS A CA 1
ATOM 1009 C C . LYS A 1 125 ? -0.134 7.384 5.831 1.00 83.94 125 LYS A C 1
ATOM 1011 O O . LYS A 1 125 ? -0.996 7.231 6.687 1.00 83.94 125 LYS A O 1
ATOM 1016 N N . GLN A 1 126 ? -0.008 8.511 5.127 1.00 77.31 126 GLN A N 1
ATOM 1017 C CA . GLN A 1 126 ? -0.858 9.680 5.368 1.00 77.31 126 GLN A CA 1
ATOM 1018 C C . GLN A 1 126 ? -2.345 9.392 5.135 1.00 77.31 126 GLN A C 1
ATOM 1020 O O . GLN A 1 126 ? -3.166 9.819 5.938 1.00 77.31 126 GLN A O 1
ATOM 1025 N N . VAL A 1 127 ? -2.697 8.673 4.063 1.00 76.25 127 VAL A N 1
ATOM 1026 C CA . VAL A 1 127 ? -4.094 8.293 3.783 1.00 76.25 127 VAL A CA 1
ATOM 1027 C C . VAL A 1 127 ? -4.642 7.400 4.892 1.00 76.25 127 VAL A C 1
ATOM 1029 O O . VAL A 1 127 ? -5.773 7.589 5.331 1.00 76.25 127 VAL A O 1
ATOM 1032 N N . PHE A 1 128 ? -3.841 6.460 5.397 1.00 81.62 128 PHE A N 1
ATOM 1033 C CA . PHE A 1 128 ? -4.281 5.633 6.513 1.00 81.62 128 PHE A CA 1
ATOM 1034 C C . PHE A 1 128 ? -4.587 6.477 7.756 1.00 81.62 128 PHE A C 1
ATOM 1036 O O . PHE A 1 128 ? -5.658 6.342 8.338 1.00 81.62 128 PHE A O 1
ATOM 1043 N N . GLU A 1 129 ? -3.681 7.381 8.132 1.00 82.06 129 GLU A N 1
ATOM 1044 C CA . GLU A 1 129 ? -3.827 8.197 9.343 1.00 82.06 129 GLU A CA 1
ATOM 1045 C C . GLU A 1 129 ? -4.946 9.233 9.251 1.00 82.06 129 GLU A C 1
ATOM 1047 O O . GLU A 1 129 ? -5.614 9.491 10.247 1.00 82.06 129 GLU A O 1
ATOM 1052 N N . LYS A 1 130 ? -5.127 9.851 8.081 1.00 73.88 130 LYS A N 1
ATOM 1053 C CA . LYS A 1 130 ? -6.042 10.987 7.904 1.00 73.88 130 LYS A CA 1
ATOM 1054 C C . LYS A 1 130 ? -7.428 10.599 7.414 1.00 73.88 130 LYS A C 1
ATOM 1056 O O . LYS A 1 130 ? -8.355 11.369 7.616 1.00 73.88 130 LYS A O 1
ATOM 1061 N N . GLU A 1 131 ? -7.567 9.435 6.787 1.00 70.56 131 GLU A N 1
ATOM 1062 C CA . GLU A 1 131 ? -8.829 9.014 6.172 1.00 70.56 131 GLU A CA 1
ATOM 1063 C C . GLU A 1 131 ? -9.327 7.698 6.775 1.00 70.56 131 GLU A C 1
ATOM 1065 O O . GLU A 1 131 ? -10.456 7.615 7.249 1.00 70.56 131 GLU A O 1
ATOM 1070 N N . VAL A 1 132 ? -8.483 6.660 6.816 1.00 75.62 132 VAL A N 1
ATOM 1071 C CA . VAL A 1 132 ? -8.924 5.319 7.241 1.00 75.62 132 VAL A CA 1
ATOM 1072 C C . VAL A 1 132 ? -9.142 5.243 8.752 1.0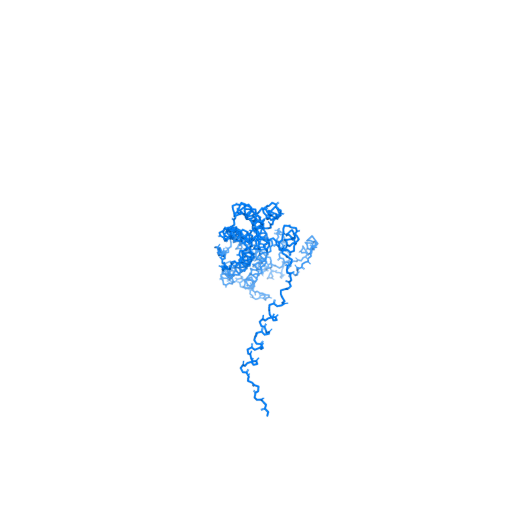0 75.62 132 VAL A C 1
ATOM 1074 O O . VAL A 1 132 ? -10.191 4.766 9.179 1.00 75.62 132 VAL A O 1
ATOM 1077 N N . MET A 1 133 ? -8.195 5.725 9.566 1.00 79.88 133 MET A N 1
ATOM 1078 C CA . MET A 1 133 ? -8.357 5.707 11.026 1.00 79.88 133 MET A CA 1
ATOM 1079 C C . MET A 1 133 ? -9.551 6.549 11.493 1.00 79.88 133 MET A C 1
ATOM 1081 O O . MET A 1 133 ? -10.321 6.031 12.294 1.00 79.88 133 MET A O 1
ATOM 1085 N N . PRO A 1 134 ? -9.787 7.780 10.995 1.00 77.06 134 PRO A N 1
ATOM 1086 C CA . PRO A 1 134 ? -10.963 8.543 11.410 1.00 77.06 134 PRO A CA 1
ATOM 1087 C C . PRO A 1 134 ? -12.284 7.863 11.041 1.00 77.06 134 PRO A C 1
ATOM 1089 O O . PRO A 1 134 ? -13.212 7.867 11.842 1.00 77.06 134 PRO A O 1
ATOM 1092 N N . LEU A 1 135 ? -12.372 7.211 9.875 1.00 71.31 135 LEU A N 1
ATOM 1093 C CA . LEU A 1 135 ? -13.555 6.419 9.516 1.00 71.31 135 LEU A CA 1
ATOM 1094 C C . LEU A 1 135 ? -13.765 5.233 10.466 1.00 71.31 135 LEU A C 1
ATOM 1096 O O . LEU A 1 135 ? -14.897 4.941 10.842 1.00 71.31 135 LEU A O 1
ATOM 1100 N N . MET A 1 136 ? -12.679 4.569 10.866 1.00 81.50 136 MET A N 1
ATOM 1101 C CA . MET A 1 136 ? -12.713 3.508 11.873 1.00 81.50 136 MET A CA 1
ATOM 1102 C C . MET A 1 136 ? -13.157 4.041 13.243 1.00 81.50 136 MET A C 1
ATOM 1104 O O . MET A 1 136 ? -13.982 3.404 13.889 1.00 81.50 136 MET A O 1
ATOM 1108 N N . GLU A 1 137 ? -12.658 5.206 13.670 1.00 78.69 137 GLU A N 1
ATOM 1109 C CA . GLU A 1 137 ? -13.051 5.865 14.925 1.00 78.69 137 GLU A CA 1
ATOM 1110 C C . GLU A 1 137 ? -14.545 6.227 14.935 1.00 78.69 137 GLU A C 1
ATOM 1112 O O . GLU A 1 137 ? -15.231 5.931 15.911 1.00 78.69 137 GLU A O 1
ATOM 1117 N N . ILE A 1 138 ? -15.071 6.800 13.846 1.00 71.75 138 ILE A N 1
ATOM 1118 C CA . ILE A 1 138 ? -16.493 7.168 13.721 1.00 71.75 138 ILE A CA 1
ATOM 1119 C C . ILE A 1 138 ? -17.393 5.930 13.779 1.00 71.75 138 ILE A C 1
ATOM 1121 O O . ILE A 1 138 ? -18.366 5.907 14.531 1.00 71.75 138 ILE A O 1
ATOM 1125 N N . GLU A 1 139 ? -17.071 4.900 12.994 1.00 74.38 139 GLU A N 1
ATOM 1126 C CA . GLU A 1 139 ? -17.853 3.660 12.958 1.00 74.38 139 GLU A CA 1
ATOM 1127 C C . GLU A 1 139 ? -17.819 2.956 14.318 1.00 74.38 139 GLU A C 1
ATOM 1129 O O . GLU A 1 139 ? -18.850 2.496 14.803 1.00 74.38 139 GLU A O 1
ATOM 1134 N N . LEU A 1 140 ? -16.647 2.902 14.958 1.00 82.12 140 LEU A N 1
ATOM 1135 C CA . LEU A 1 140 ? -16.506 2.326 16.288 1.00 82.12 140 LEU A CA 1
ATOM 1136 C C . LEU A 1 140 ? -17.361 3.075 17.311 1.00 82.12 140 LEU A C 1
ATOM 1138 O O . LEU A 1 140 ? -18.094 2.432 18.055 1.00 82.12 140 LEU A O 1
ATOM 1142 N N . ASN A 1 141 ? -17.291 4.408 17.317 1.00 74.19 141 ASN A N 1
ATOM 1143 C CA . ASN A 1 141 ? -18.089 5.232 18.216 1.00 74.19 141 ASN A CA 1
ATOM 1144 C C . ASN A 1 141 ? -19.586 4.956 18.031 1.00 74.19 141 ASN A C 1
ATOM 1146 O O . ASN A 1 141 ? -20.281 4.730 19.011 1.00 74.19 141 ASN A O 1
ATOM 1150 N N . SER A 1 142 ? -20.067 4.880 16.785 1.00 71.19 142 SER A N 1
ATOM 1151 C CA . SER A 1 142 ? -21.465 4.533 16.500 1.00 71.19 142 SER A CA 1
ATOM 1152 C C . SER A 1 142 ? -21.847 3.163 17.066 1.00 71.19 142 SER A C 1
ATOM 1154 O O . SER A 1 142 ? -22.879 3.042 17.716 1.00 71.19 142 SER A O 1
ATOM 1156 N N . MET A 1 143 ? -21.014 2.138 16.857 1.00 79.81 143 MET A N 1
ATOM 1157 C CA . MET A 1 143 ? -21.284 0.789 17.367 1.00 79.81 143 MET A CA 1
ATOM 1158 C C . MET A 1 143 ? -21.304 0.740 18.900 1.00 79.81 143 MET A C 1
ATOM 1160 O O . MET A 1 143 ? -22.147 0.064 19.484 1.00 79.81 143 MET A O 1
ATOM 1164 N N . VAL A 1 144 ? -20.372 1.445 19.547 1.00 79.19 144 VAL A N 1
ATOM 1165 C CA . VAL A 1 144 ? -20.292 1.528 21.009 1.00 79.19 144 VAL A CA 1
ATOM 1166 C C . VAL A 1 144 ? -21.508 2.258 21.573 1.00 79.19 144 VAL A C 1
ATOM 1168 O O . VAL A 1 144 ? -22.084 1.781 22.549 1.00 79.19 144 VAL A O 1
ATOM 1171 N N . THR A 1 145 ? -21.924 3.366 20.956 1.00 76.25 145 THR A N 1
ATOM 1172 C CA . THR A 1 145 ? -23.134 4.097 21.344 1.00 76.25 145 THR A CA 1
ATOM 1173 C C . THR A 1 145 ? -24.372 3.217 21.228 1.00 76.25 145 THR A C 1
ATOM 1175 O O . THR A 1 145 ? -25.091 3.094 22.213 1.00 76.25 145 THR A O 1
ATOM 1178 N N . ASP A 1 146 ? -24.579 2.531 20.101 1.00 77.25 146 ASP A N 1
ATOM 1179 C CA . ASP A 1 146 ? -25.741 1.653 19.896 1.00 77.25 146 ASP A CA 1
ATOM 1180 C C . ASP A 1 146 ? -25.818 0.535 20.958 1.00 77.25 146 ASP A C 1
ATOM 1182 O O . ASP A 1 146 ? -26.875 0.278 21.553 1.00 77.25 146 ASP A O 1
ATOM 1186 N N . ASP A 1 147 ? -24.689 -0.132 21.232 1.00 82.94 147 ASP A N 1
ATOM 1187 C CA . ASP A 1 147 ? -24.617 -1.186 22.250 1.00 82.94 147 ASP A CA 1
ATOM 1188 C C . ASP A 1 147 ? -24.876 -0.605 23.656 1.00 82.94 147 ASP A C 1
ATOM 1190 O O . ASP A 1 147 ? -25.601 -1.211 24.455 1.00 82.94 147 ASP A O 1
ATOM 1194 N N . MET A 1 148 ? -24.336 0.581 23.963 1.00 78.19 148 MET A N 1
ATOM 1195 C CA . MET A 1 148 ? -24.494 1.223 25.271 1.00 78.19 148 MET A CA 1
ATOM 1196 C C . MET A 1 148 ? -25.880 1.816 25.506 1.00 78.19 148 MET A C 1
ATOM 1198 O O . MET A 1 148 ? -26.403 1.667 26.612 1.00 78.19 148 MET A O 1
ATOM 1202 N N . GLU A 1 149 ? -26.513 2.407 24.496 1.00 74.38 149 GLU A N 1
ATOM 1203 C CA . GLU A 1 149 ? -27.910 2.844 24.548 1.00 74.38 149 GLU A CA 1
ATOM 1204 C C . GLU A 1 149 ? -28.818 1.670 24.897 1.00 74.38 149 GLU A C 1
ATOM 1206 O O . GLU A 1 149 ? -29.672 1.773 25.775 1.00 74.38 149 GLU A O 1
ATOM 1211 N N . ASN A 1 150 ? -28.593 0.508 24.281 1.00 82.19 150 ASN A N 1
ATOM 1212 C CA . ASN A 1 150 ? -29.358 -0.692 24.591 1.00 82.19 150 ASN A CA 1
ATOM 1213 C C . ASN A 1 150 ? -29.088 -1.195 26.021 1.00 82.19 150 ASN A C 1
ATOM 1215 O O . ASN A 1 150 ? -30.026 -1.556 26.736 1.00 82.19 150 ASN A O 1
ATOM 1219 N N . VAL A 1 151 ? -27.830 -1.204 26.480 1.00 82.56 151 VAL A N 1
ATOM 1220 C CA . VAL A 1 151 ? -27.501 -1.565 27.873 1.00 82.56 151 VAL A CA 1
ATOM 1221 C C . VAL A 1 151 ? -28.207 -0.630 28.855 1.00 82.56 151 VAL A C 1
ATOM 1223 O O . VAL A 1 151 ? -28.841 -1.115 29.797 1.00 82.56 151 VAL A O 1
ATOM 1226 N N . ILE A 1 152 ? -28.137 0.681 28.626 1.00 71.50 152 ILE A N 1
ATOM 1227 C CA . ILE A 1 152 ? -28.710 1.701 29.505 1.00 71.50 152 ILE A CA 1
ATOM 1228 C C . ILE A 1 152 ? -30.234 1.683 29.445 1.00 71.50 152 ILE A C 1
ATOM 1230 O O . ILE A 1 152 ? -30.852 1.664 30.501 1.00 71.50 152 ILE A O 1
ATOM 1234 N N . ASP A 1 153 ? -30.865 1.543 28.280 1.00 76.19 153 ASP A N 1
ATOM 1235 C CA . ASP A 1 153 ? -32.320 1.375 28.166 1.00 76.19 153 ASP A CA 1
ATOM 1236 C C . ASP A 1 153 ? -32.810 0.164 28.981 1.00 76.19 153 ASP A C 1
ATOM 1238 O O . ASP A 1 153 ? -33.770 0.245 29.754 1.00 76.19 153 ASP A O 1
ATOM 1242 N N . LYS A 1 154 ? -32.113 -0.978 28.895 1.00 79.06 154 LYS A N 1
ATOM 1243 C CA . LYS A 1 154 ? -32.460 -2.168 29.696 1.00 79.06 154 LYS A CA 1
ATOM 1244 C C . LYS A 1 154 ? -32.135 -1.997 31.183 1.00 79.06 154 LYS A C 1
ATOM 1246 O O . LYS A 1 154 ? -32.814 -2.598 32.025 1.00 79.06 154 LYS A O 1
ATOM 1251 N N . TYR A 1 155 ? -31.124 -1.200 31.520 1.00 73.19 155 TYR A N 1
ATOM 1252 C CA . TYR A 1 155 ? -30.708 -0.953 32.896 1.00 73.19 155 TYR A CA 1
ATOM 1253 C C . TYR A 1 155 ? -31.575 0.099 33.606 1.00 73.19 155 TYR A C 1
ATOM 1255 O O . TYR A 1 155 ? -32.137 -0.193 34.657 1.00 73.19 155 TYR A O 1
ATOM 1263 N N . ALA A 1 156 ? -31.752 1.282 33.028 1.00 65.81 156 ALA A N 1
ATOM 1264 C CA . ALA A 1 156 ? -32.606 2.355 33.536 1.00 65.81 156 ALA A CA 1
ATOM 1265 C C . ALA A 1 156 ? -34.104 2.022 33.420 1.00 65.81 156 ALA A C 1
ATOM 1267 O O . ALA A 1 156 ? -34.919 2.520 34.194 1.00 65.81 156 ALA A O 1
ATOM 1268 N N . GLY A 1 157 ? -34.467 1.097 32.522 1.00 60.59 157 GLY A N 1
ATOM 1269 C CA . GLY A 1 157 ? -35.818 0.555 32.426 1.00 60.59 157 GLY A CA 1
ATOM 1270 C C . GLY A 1 157 ? -36.678 1.127 31.298 1.00 60.59 157 GLY A C 1
ATOM 1271 O O . GLY A 1 157 ? -37.864 0.796 31.231 1.00 60.59 157 GLY A O 1
ATOM 1272 N N . GLY A 1 158 ? -36.090 1.902 30.390 1.00 52.03 158 GLY A N 1
ATOM 1273 C CA . GLY A 1 158 ? -36.785 2.601 29.313 1.00 52.03 158 GLY A CA 1
ATOM 1274 C C . GLY A 1 158 ? -37.749 3.680 29.817 1.00 52.03 158 GLY A C 1
ATOM 1275 O O . GLY A 1 158 ? -38.013 3.797 31.012 1.00 52.03 158 GLY A O 1
ATOM 1276 N N . PHE A 1 159 ? -38.317 4.448 28.883 1.00 38.19 159 PHE A N 1
ATOM 1277 C CA . PHE A 1 159 ? -39.163 5.642 29.094 1.00 38.19 159 PHE A CA 1
ATOM 1278 C C . PHE A 1 159 ? -40.479 5.414 29.891 1.00 38.19 159 PHE A C 1
ATOM 1280 O O . PHE A 1 159 ? -41.367 6.262 29.915 1.00 38.19 159 PHE A O 1
ATOM 1287 N N . LEU A 1 160 ? -40.670 4.257 30.534 1.00 38.22 160 LEU A N 1
ATOM 1288 C CA . LEU A 1 160 ? -41.857 3.938 31.326 1.00 38.22 160 LEU A CA 1
ATOM 1289 C C . LEU A 1 160 ? -41.466 3.581 32.771 1.00 38.22 160 LEU A C 1
ATOM 1291 O O . LEU A 1 160 ? -41.010 2.475 33.057 1.00 38.22 160 LEU A O 1
ATOM 1295 N N . ASN A 1 161 ? -41.758 4.520 33.680 1.00 45.09 161 ASN A N 1
ATOM 1296 C CA . ASN A 1 161 ? -41.525 4.565 35.139 1.00 45.09 161 ASN A CA 1
ATOM 1297 C C . ASN A 1 161 ? -41.724 3.276 35.973 1.00 45.09 161 ASN A C 1
ATOM 1299 O O . ASN A 1 161 ? -41.338 3.244 37.139 1.00 45.09 161 ASN A O 1
ATOM 1303 N N . TYR A 1 162 ? -42.312 2.201 35.442 1.00 42.91 162 TYR A N 1
ATOM 1304 C CA . TYR A 1 162 ? -42.563 0.977 36.213 1.00 42.91 162 TYR A CA 1
ATOM 1305 C C . TYR A 1 162 ? -41.301 0.131 36.447 1.00 42.91 162 TYR A C 1
ATOM 1307 O O . TYR A 1 162 ? -41.253 -0.609 37.427 1.00 42.91 162 TYR A O 1
ATOM 1315 N N . ARG A 1 163 ? -40.267 0.251 35.600 1.00 49.38 163 ARG A N 1
ATOM 1316 C CA . ARG A 1 163 ? -38.975 -0.427 35.820 1.00 49.38 163 ARG A CA 1
ATOM 1317 C C . ARG A 1 163 ? -38.041 0.319 36.770 1.00 49.38 163 ARG A C 1
ATOM 1319 O O . ARG A 1 163 ? -37.192 -0.329 37.373 1.00 49.38 163 ARG A O 1
ATOM 1326 N N . LYS A 1 164 ? -38.246 1.620 37.015 1.00 52.38 164 LYS A N 1
ATOM 1327 C CA . LYS A 1 164 ? -37.511 2.352 38.065 1.00 52.38 164 LYS A CA 1
ATOM 1328 C C . LYS A 1 164 ? -37.775 1.752 39.462 1.00 52.38 164 LYS A C 1
ATOM 1330 O O . LYS A 1 164 ? -36.893 1.739 40.316 1.00 52.38 164 LYS A O 1
ATOM 1335 N N . LEU A 1 165 ? -38.928 1.096 39.663 1.00 50.97 165 LEU A N 1
ATOM 1336 C CA . LEU A 1 165 ? -39.229 0.319 40.878 1.00 50.97 165 LEU A CA 1
ATOM 1337 C C . LEU A 1 165 ? -38.253 -0.851 41.108 1.00 50.97 165 LEU A C 1
ATOM 1339 O O . LEU A 1 165 ? -38.043 -1.241 42.254 1.00 50.97 165 LEU A O 1
ATOM 1343 N N . GLU A 1 166 ? -37.620 -1.397 40.062 1.00 54.31 166 GLU A N 1
ATOM 1344 C CA . GLU A 1 166 ? -36.624 -2.475 40.187 1.00 54.31 166 GLU A CA 1
ATOM 1345 C C . GLU A 1 166 ? -35.382 -2.029 40.973 1.00 54.31 166 GLU A C 1
ATOM 1347 O O . GLU A 1 166 ? -34.776 -2.845 41.673 1.00 54.31 166 GLU A O 1
ATOM 1352 N N . PHE A 1 167 ? -35.039 -0.733 40.957 1.00 57.69 167 PHE A N 1
ATOM 1353 C CA . PHE A 1 167 ? -33.966 -0.200 41.800 1.00 57.69 167 PHE A CA 1
ATOM 1354 C C . PHE A 1 167 ? -34.276 -0.387 43.292 1.00 57.69 167 PHE A C 1
ATOM 1356 O O . PHE A 1 167 ? -33.376 -0.706 44.072 1.00 57.69 167 PHE A O 1
ATOM 1363 N N . PHE A 1 168 ? -35.547 -0.305 43.692 1.00 50.22 168 PHE A N 1
ATOM 1364 C CA . PHE A 1 168 ? -35.991 -0.577 45.063 1.00 50.22 168 PHE A CA 1
ATOM 1365 C C . PHE A 1 168 ? -35.895 -2.061 45.453 1.00 50.22 168 PHE A C 1
ATOM 1367 O O . PHE A 1 168 ? -35.671 -2.373 46.623 1.00 50.22 168 PHE A O 1
ATOM 1374 N N . PHE A 1 169 ? -36.018 -2.975 44.487 1.00 55.06 169 PHE A N 1
ATOM 1375 C CA . PHE A 1 169 ? -35.965 -4.427 44.711 1.00 55.06 169 PHE A CA 1
ATOM 1376 C C . PHE A 1 169 ? -34.557 -5.028 44.610 1.00 55.06 169 PHE A C 1
ATOM 1378 O O . PHE A 1 169 ? -34.407 -6.243 44.728 1.00 55.06 169 PHE A O 1
ATOM 1385 N N . GLY A 1 170 ? -33.527 -4.189 44.464 1.00 59.91 170 GLY A N 1
ATOM 1386 C CA . GLY A 1 170 ? -32.133 -4.611 44.588 1.00 59.91 170 GLY A CA 1
ATOM 1387 C C . GLY A 1 170 ? -31.277 -4.471 43.334 1.00 59.91 170 GLY A C 1
ATOM 1388 O O . GLY A 1 170 ? -30.147 -4.944 43.385 1.00 59.91 170 GLY A O 1
ATOM 1389 N N . LYS A 1 171 ? -31.756 -3.805 42.267 1.00 67.12 171 LYS A N 1
ATOM 1390 C CA . LYS A 1 171 ? -30.939 -3.551 41.068 1.00 67.12 171 LYS A CA 1
ATOM 1391 C C . LYS A 1 171 ? -29.648 -2.803 41.431 1.00 67.12 171 LYS A C 1
ATOM 1393 O O . LYS A 1 171 ? -29.696 -1.790 42.148 1.00 67.12 171 LYS A O 1
ATOM 1398 N N . ASP A 1 172 ? -28.509 -3.330 40.992 1.00 69.56 172 ASP A N 1
ATOM 1399 C CA . ASP A 1 172 ? -27.173 -2.831 41.322 1.00 69.56 172 ASP A CA 1
ATOM 1400 C C . ASP A 1 172 ? -26.158 -3.006 40.170 1.00 69.56 172 ASP A C 1
ATOM 1402 O O . ASP A 1 172 ? -26.469 -3.471 39.070 1.00 69.56 172 ASP A O 1
ATOM 1406 N N . GLY A 1 173 ? -24.900 -2.626 40.415 1.00 70.06 173 GLY A N 1
ATOM 1407 C CA . GLY A 1 173 ? -23.832 -2.739 39.421 1.00 70.06 173 GLY A CA 1
ATOM 1408 C C . GLY A 1 173 ? -23.539 -4.169 38.935 1.00 70.06 173 GLY A C 1
ATOM 1409 O O . GLY A 1 173 ? -22.857 -4.326 37.923 1.00 70.06 173 GLY A O 1
ATOM 1410 N N . LYS A 1 174 ? -24.018 -5.232 39.600 1.00 79.81 174 LYS A N 1
ATOM 1411 C CA . LYS A 1 174 ? -23.928 -6.605 39.072 1.00 79.81 174 LYS A CA 1
ATOM 1412 C C . LYS A 1 174 ? -24.924 -6.823 37.941 1.00 79.81 174 LYS A C 1
ATOM 1414 O O . LYS A 1 174 ? -24.536 -7.429 36.946 1.00 79.81 174 LYS A O 1
ATOM 1419 N N . ASP A 1 175 ? -26.136 -6.285 38.045 1.00 79.88 175 ASP A N 1
ATOM 1420 C CA . ASP A 1 175 ? -27.130 -6.367 36.970 1.00 79.88 175 ASP A CA 1
ATOM 1421 C C . ASP A 1 175 ? -26.63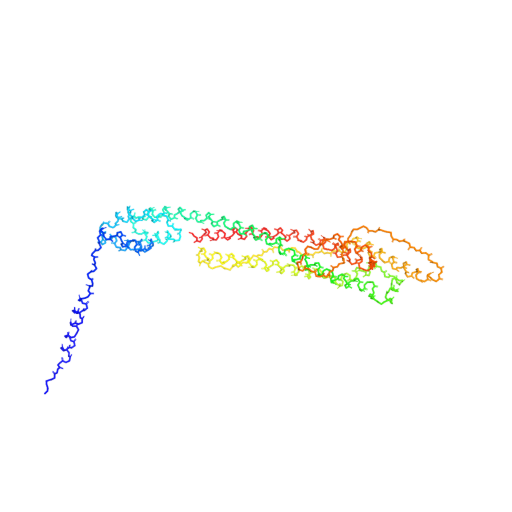5 -5.636 35.718 1.00 79.88 175 ASP A C 1
ATOM 1423 O O . ASP A 1 175 ? -26.740 -6.148 34.603 1.00 79.88 175 ASP A O 1
ATOM 1427 N N . PHE A 1 176 ? -25.988 -4.479 35.899 1.00 80.12 176 PHE A N 1
ATOM 1428 C CA . PHE A 1 176 ? -25.338 -3.764 34.799 1.00 80.12 176 PHE A CA 1
ATOM 1429 C C . PHE A 1 176 ? -24.244 -4.611 34.132 1.00 80.12 176 PHE A C 1
ATOM 1431 O O . PHE A 1 176 ? -24.186 -4.700 32.908 1.00 80.12 176 PHE A O 1
ATOM 1438 N N . LYS A 1 177 ? -23.409 -5.311 34.916 1.00 83.00 177 LYS A N 1
ATOM 1439 C CA . LYS A 1 177 ? -22.392 -6.237 34.379 1.00 83.00 177 LYS A CA 1
ATOM 1440 C C . LYS A 1 177 ? -22.997 -7.389 33.581 1.00 83.00 177 LYS A C 1
ATOM 1442 O O . LYS A 1 177 ? -22.372 -7.858 32.630 1.00 83.00 177 LYS A O 1
ATOM 1447 N N . GLU A 1 178 ? -24.158 -7.896 33.984 1.00 85.38 178 GLU A N 1
ATOM 1448 C CA . GLU A 1 178 ? -24.850 -8.955 33.247 1.00 85.38 178 GLU A CA 1
ATOM 1449 C C . GLU A 1 178 ? -25.403 -8.445 31.914 1.00 85.38 178 GLU A C 1
ATOM 1451 O O . GLU A 1 178 ? -25.222 -9.109 30.891 1.00 85.38 178 GLU A O 1
ATOM 1456 N N . LEU A 1 179 ? -25.999 -7.249 31.902 1.00 84.38 179 LEU A N 1
ATOM 1457 C CA . LEU A 1 179 ? -26.469 -6.598 30.676 1.00 84.38 179 LEU A CA 1
ATOM 1458 C C . LEU A 1 179 ? -25.308 -6.270 29.733 1.00 84.38 179 LEU A C 1
ATOM 1460 O O . LEU A 1 179 ? -25.388 -6.591 28.550 1.00 84.38 179 LEU A O 1
ATOM 1464 N N . TRP A 1 180 ? -24.203 -5.744 30.262 1.00 83.69 180 TRP A N 1
ATOM 1465 C CA . TRP A 1 180 ? -22.976 -5.502 29.505 1.00 83.69 180 TRP A CA 1
ATOM 1466 C C . TRP A 1 180 ? -22.503 -6.759 28.779 1.00 83.69 180 TRP A C 1
ATOM 1468 O O . TRP A 1 180 ? -22.348 -6.763 27.564 1.00 83.69 180 TRP A O 1
ATOM 1478 N N . LYS A 1 181 ? -22.328 -7.871 29.505 1.00 84.75 181 LYS A N 1
ATOM 1479 C CA . LYS A 1 181 ? -21.879 -9.143 28.909 1.00 84.75 181 LYS A CA 1
ATOM 1480 C C . LYS A 1 181 ? -22.841 -9.681 27.854 1.00 84.75 181 LYS A C 1
ATOM 1482 O O . LYS A 1 181 ? -22.428 -10.459 26.998 1.00 84.75 181 LYS A O 1
ATOM 1487 N N . LYS A 1 182 ? -24.123 -9.341 27.971 1.00 85.62 182 LYS A N 1
ATOM 1488 C CA . LYS A 1 182 ? -25.168 -9.816 27.073 1.00 85.62 182 LYS A CA 1
ATOM 1489 C C . LYS A 1 182 ? -25.232 -9.014 25.776 1.00 85.62 182 LYS A C 1
ATOM 1491 O O . LYS A 1 182 ? -25.528 -9.621 24.752 1.00 85.62 182 LYS A O 1
ATOM 1496 N N . TYR A 1 183 ? -25.000 -7.703 25.835 1.00 85.06 183 TYR A N 1
ATOM 1497 C CA . TYR A 1 183 ? -25.256 -6.799 24.712 1.00 85.06 183 TYR A CA 1
ATOM 1498 C C . TYR A 1 183 ? -24.003 -6.159 24.113 1.00 85.06 183 TYR A C 1
ATOM 1500 O O . TYR A 1 183 ? -24.038 -5.846 22.935 1.00 85.06 183 TYR A O 1
ATOM 1508 N N . VAL A 1 184 ? -22.897 -6.034 24.854 1.00 83.25 184 VAL A N 1
ATOM 1509 C CA . VAL A 1 184 ? -21.636 -5.502 24.315 1.00 83.25 184 VAL A CA 1
ATOM 1510 C C . VAL A 1 184 ? -20.850 -6.630 23.653 1.00 83.25 184 VAL A C 1
ATOM 1512 O O . VAL A 1 184 ? -20.276 -7.500 24.321 1.00 83.25 184 VAL A O 1
ATOM 1515 N N . HIS A 1 185 ? -20.807 -6.630 22.321 1.00 82.12 185 HIS A N 1
ATOM 1516 C CA . HIS A 1 185 ? -20.181 -7.698 21.538 1.00 82.12 185 HIS A CA 1
ATOM 1517 C C . HIS A 1 185 ? -18.812 -7.289 20.985 1.00 82.12 185 HIS A C 1
ATOM 1519 O O . HIS A 1 185 ? -18.639 -7.130 19.785 1.00 82.12 185 HIS A O 1
ATOM 1525 N N . VAL A 1 186 ? -17.788 -7.227 21.840 1.00 81.81 186 VAL A N 1
ATOM 1526 C CA . VAL A 1 186 ? -16.429 -6.744 21.490 1.00 81.81 186 VAL A CA 1
ATOM 1527 C C . VAL A 1 186 ? -15.797 -7.418 20.250 1.00 81.81 186 VAL A C 1
ATOM 1529 O O . VAL A 1 186 ? -15.016 -6.808 19.512 1.00 81.81 186 VAL A O 1
ATOM 1532 N N . GLN A 1 187 ? -16.145 -8.678 19.971 1.00 83.81 187 GLN A N 1
ATOM 1533 C CA . GLN A 1 187 ? -15.682 -9.372 18.765 1.00 83.81 187 GLN A CA 1
ATOM 1534 C C . GLN A 1 187 ? -16.199 -8.712 17.474 1.00 83.81 187 GLN A C 1
ATOM 1536 O O . GLN A 1 187 ? -15.453 -8.625 16.499 1.00 83.81 187 GLN A O 1
ATOM 1541 N N . SER A 1 188 ? -17.436 -8.204 17.471 1.00 86.31 188 SER A N 1
ATOM 1542 C CA . SER A 1 188 ? -18.031 -7.535 16.310 1.00 86.31 188 SER A CA 1
ATOM 1543 C C . SER A 1 188 ? -17.269 -6.253 15.959 1.00 86.31 188 SER A C 1
ATOM 1545 O O . SER A 1 188 ? -17.024 -5.996 14.780 1.00 86.31 188 SER A O 1
ATOM 1547 N N . TYR A 1 189 ? -16.804 -5.511 16.972 1.00 88.31 189 TYR A N 1
ATOM 1548 C CA . TYR A 1 189 ? -15.974 -4.318 16.798 1.00 88.31 189 TYR A CA 1
ATOM 1549 C C . TYR A 1 189 ? -14.671 -4.678 16.084 1.00 88.31 189 TYR A C 1
ATOM 1551 O O . TYR A 1 189 ? -14.323 -4.075 15.072 1.00 88.31 189 TYR A O 1
ATOM 1559 N N . SER A 1 190 ? -13.988 -5.727 16.558 1.00 87.62 190 SER A N 1
ATOM 1560 C CA . SER A 1 190 ? -12.725 -6.187 15.964 1.00 87.62 190 SER A CA 1
ATOM 1561 C C . SER A 1 190 ? -12.916 -6.608 14.506 1.00 87.62 190 SER A C 1
ATOM 1563 O O . SER A 1 190 ? -12.177 -6.182 13.625 1.00 87.62 190 SER A O 1
ATOM 1565 N N . GLU A 1 191 ? -13.943 -7.414 14.226 1.00 87.75 191 GLU A N 1
ATOM 1566 C CA . GLU A 1 191 ? -14.250 -7.873 12.868 1.00 87.75 191 GLU A CA 1
ATOM 1567 C C . GLU A 1 191 ? -14.586 -6.716 11.923 1.00 87.75 191 GLU A C 1
ATOM 1569 O O . GLU A 1 191 ? -14.194 -6.734 10.753 1.00 87.75 191 GLU A O 1
ATOM 1574 N N . ARG A 1 192 ? -15.307 -5.701 12.414 1.00 87.50 192 ARG A N 1
ATOM 1575 C CA . ARG A 1 192 ? -15.651 -4.511 11.632 1.00 87.50 192 ARG A CA 1
ATOM 1576 C C . ARG A 1 192 ? -14.410 -3.686 11.322 1.00 87.50 192 ARG A C 1
ATOM 1578 O O . ARG A 1 192 ? -14.176 -3.379 10.157 1.00 87.50 192 ARG A O 1
ATOM 1585 N N . MET A 1 193 ? -13.592 -3.391 12.330 1.00 88.69 193 MET A N 1
ATOM 1586 C CA . MET A 1 193 ? -12.366 -2.610 12.170 1.00 88.69 193 MET A CA 1
ATOM 1587 C C . MET A 1 193 ? -11.353 -3.311 11.255 1.00 88.69 193 MET A C 1
ATOM 1589 O O . MET A 1 193 ? -10.758 -2.671 10.387 1.00 88.69 193 MET A O 1
ATOM 1593 N N . ASN A 1 194 ? -11.216 -4.634 11.372 1.00 88.75 194 ASN A N 1
ATOM 1594 C CA . ASN A 1 194 ? -10.331 -5.422 10.514 1.00 88.75 194 ASN A CA 1
ATOM 1595 C C . ASN A 1 194 ? -10.710 -5.315 9.033 1.00 88.75 194 ASN A C 1
ATOM 1597 O O . ASN A 1 194 ? -9.820 -5.232 8.194 1.00 88.75 194 ASN A O 1
ATOM 1601 N N . LYS A 1 195 ? -12.004 -5.231 8.693 1.00 87.56 195 LYS A N 1
ATOM 1602 C CA . LYS A 1 195 ? -12.445 -5.074 7.294 1.00 87.56 195 LYS A CA 1
ATOM 1603 C C . LYS A 1 195 ? -11.981 -3.764 6.661 1.00 87.56 195 LYS A C 1
ATOM 1605 O O . LYS A 1 195 ? -11.634 -3.770 5.483 1.00 87.56 195 LYS A O 1
ATOM 1610 N N . TYR A 1 196 ? -11.958 -2.660 7.412 1.00 84.69 196 TYR A N 1
ATOM 1611 C CA . TYR A 1 196 ? -11.433 -1.381 6.909 1.00 84.69 196 TYR A CA 1
ATOM 1612 C C . TYR A 1 196 ? -9.942 -1.490 6.599 1.00 84.69 196 TYR A C 1
ATOM 1614 O O . TYR A 1 196 ? -9.490 -1.073 5.531 1.00 84.69 196 TYR A O 1
ATOM 1622 N N . VAL A 1 197 ? -9.192 -2.106 7.513 1.00 89.56 197 VAL A N 1
ATOM 1623 C CA . VAL A 1 197 ? -7.758 -2.334 7.344 1.00 89.56 197 VAL A CA 1
ATOM 1624 C C . VAL A 1 197 ? -7.494 -3.255 6.152 1.00 89.56 197 VAL A C 1
ATOM 1626 O O . VAL A 1 197 ? -6.713 -2.901 5.276 1.00 89.56 197 VAL A O 1
ATOM 1629 N N . GLU A 1 198 ? -8.173 -4.399 6.064 1.00 87.56 198 GLU A N 1
ATOM 1630 C CA . GLU A 1 198 ? -8.035 -5.350 4.954 1.00 87.56 198 GLU A CA 1
ATOM 1631 C C . GLU A 1 198 ? -8.349 -4.702 3.601 1.00 87.56 198 GLU A C 1
ATOM 1633 O O . GLU A 1 198 ? -7.533 -4.782 2.683 1.00 87.56 198 GLU A O 1
ATOM 1638 N N . ALA A 1 199 ? -9.474 -3.987 3.489 1.00 84.50 199 ALA A N 1
ATOM 1639 C CA . ALA A 1 199 ? -9.853 -3.295 2.259 1.00 84.50 199 ALA A CA 1
ATOM 1640 C C . ALA A 1 199 ? -8.808 -2.248 1.838 1.00 84.50 199 ALA A C 1
ATOM 1642 O O . ALA A 1 199 ? -8.496 -2.103 0.652 1.00 84.50 199 ALA A O 1
ATOM 1643 N N . TYR A 1 200 ? -8.234 -1.536 2.810 1.00 85.94 200 TYR A N 1
ATOM 1644 C CA . TYR A 1 200 ? -7.181 -0.568 2.545 1.00 85.94 200 TYR A CA 1
ATOM 1645 C C . TYR A 1 200 ? -5.885 -1.232 2.054 1.00 85.94 200 TYR A C 1
ATOM 1647 O O . TYR A 1 200 ? -5.301 -0.807 1.053 1.00 85.94 200 TYR A O 1
ATOM 1655 N N . LEU A 1 201 ? -5.448 -2.310 2.709 1.00 85.88 201 LEU A N 1
ATOM 1656 C CA . LEU A 1 201 ? -4.249 -3.055 2.313 1.00 85.88 201 LEU A CA 1
ATOM 1657 C C . LEU A 1 201 ? -4.412 -3.725 0.938 1.00 85.88 201 LEU A C 1
ATOM 1659 O O . LEU A 1 201 ? -3.449 -3.763 0.164 1.00 85.88 201 LEU A O 1
ATOM 1663 N N . ASP A 1 202 ? -5.613 -4.197 0.601 1.00 82.31 202 ASP A N 1
ATOM 1664 C CA . ASP A 1 202 ? -5.938 -4.738 -0.724 1.00 82.31 202 ASP A CA 1
ATOM 1665 C C . ASP A 1 202 ? -5.827 -3.664 -1.820 1.00 82.31 202 ASP A C 1
ATOM 1667 O O . ASP A 1 202 ? -5.269 -3.925 -2.890 1.00 82.31 202 ASP A O 1
ATOM 1671 N N . SER A 1 203 ? -6.267 -2.431 -1.542 1.00 81.50 203 SER A N 1
ATOM 1672 C CA . SER A 1 203 ? -6.090 -1.288 -2.452 1.00 81.50 203 SER A CA 1
ATOM 1673 C C . SER A 1 203 ? -4.608 -0.989 -2.717 1.00 81.50 203 SER A C 1
ATOM 1675 O O . SER A 1 203 ? -4.195 -0.839 -3.872 1.00 81.50 203 SER A O 1
ATOM 1677 N N . ILE A 1 204 ? -3.772 -1.001 -1.669 1.00 83.38 204 ILE A N 1
ATOM 1678 C CA . ILE A 1 204 ? -2.316 -0.847 -1.817 1.00 83.38 204 ILE A CA 1
ATOM 1679 C C . ILE A 1 204 ? -1.742 -1.970 -2.681 1.00 83.38 204 ILE A C 1
ATOM 1681 O O . ILE A 1 204 ? -0.958 -1.695 -3.591 1.00 83.38 204 ILE A O 1
ATOM 1685 N N . CYS A 1 205 ? -2.124 -3.227 -2.432 1.00 82.81 205 CYS A N 1
ATOM 1686 C CA . CYS A 1 205 ? -1.652 -4.353 -3.239 1.00 82.81 205 CYS A CA 1
ATOM 1687 C C . CYS A 1 205 ? -1.989 -4.142 -4.714 1.00 82.81 205 CYS A C 1
ATOM 1689 O O . CYS A 1 205 ? -1.117 -4.313 -5.566 1.00 82.81 205 CYS A O 1
ATOM 1691 N N . LYS A 1 206 ? -3.215 -3.697 -5.008 1.00 81.31 206 LYS A N 1
ATOM 1692 C CA . LYS A 1 206 ? -3.661 -3.476 -6.379 1.00 81.31 206 LYS A CA 1
ATOM 1693 C C . LYS A 1 206 ? -2.869 -2.376 -7.086 1.00 81.31 206 LYS A C 1
ATOM 1695 O O . LYS A 1 206 ? -2.400 -2.585 -8.203 1.00 81.31 206 LYS A O 1
ATOM 1700 N N . PHE A 1 207 ? -2.646 -1.249 -6.410 1.00 82.25 207 PHE A N 1
ATOM 1701 C CA . PHE A 1 207 ? -1.800 -0.172 -6.926 1.00 82.25 207 PHE A CA 1
ATOM 1702 C C . PHE A 1 207 ? -0.375 -0.660 -7.226 1.00 82.25 207 PHE A C 1
ATOM 1704 O O . PHE A 1 207 ? 0.185 -0.373 -8.283 1.00 82.25 207 PHE A O 1
ATOM 1711 N N . GLN A 1 208 ? 0.212 -1.438 -6.315 1.00 86.25 208 GLN A N 1
ATOM 1712 C CA . GLN A 1 208 ? 1.567 -1.960 -6.478 1.00 86.25 208 GLN A CA 1
ATOM 1713 C C . GLN A 1 208 ? 1.680 -2.983 -7.618 1.00 86.25 208 GLN A C 1
ATOM 1715 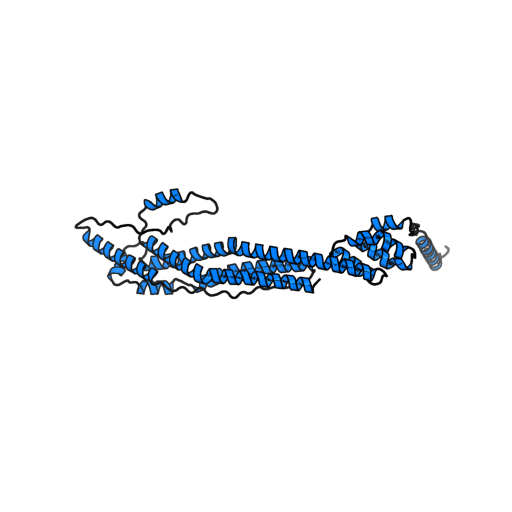O O . GLN A 1 208 ? 2.698 -3.011 -8.309 1.00 86.25 208 GLN A O 1
ATOM 1720 N N . GLU A 1 209 ? 0.661 -3.819 -7.828 1.00 84.25 209 GLU A N 1
ATOM 1721 C CA . GLU A 1 209 ? 0.585 -4.733 -8.974 1.00 84.25 209 GLU A CA 1
ATOM 1722 C C . GLU A 1 209 ? 0.548 -3.973 -10.302 1.00 84.25 209 GLU A C 1
ATOM 1724 O O . GLU A 1 209 ? 1.291 -4.311 -11.228 1.00 84.25 209 GLU A O 1
ATOM 1729 N N . ASP A 1 210 ? -0.289 -2.937 -10.383 1.00 81.06 210 ASP A N 1
ATOM 1730 C CA . ASP A 1 210 ? -0.448 -2.132 -11.591 1.00 81.06 210 ASP A CA 1
ATOM 1731 C C . ASP A 1 210 ? 0.838 -1.343 -11.898 1.00 81.06 210 ASP A C 1
ATOM 1733 O O . ASP A 1 210 ? 1.294 -1.329 -13.044 1.00 81.06 210 ASP A O 1
ATOM 1737 N N . TYR A 1 211 ? 1.491 -0.789 -10.869 1.00 84.44 211 TYR A N 1
ATOM 1738 C CA . TYR A 1 211 ? 2.784 -0.112 -10.998 1.00 84.44 211 TYR A CA 1
ATOM 1739 C C . TYR A 1 211 ? 3.914 -1.063 -11.423 1.00 84.44 211 TYR A C 1
ATOM 1741 O O . TYR A 1 211 ? 4.701 -0.764 -12.324 1.00 84.44 211 TYR A O 1
ATOM 1749 N N . LEU A 1 212 ? 3.992 -2.259 -10.825 1.00 86.94 212 LEU A N 1
ATOM 1750 C CA . LEU A 1 212 ? 4.973 -3.263 -11.244 1.00 86.94 212 LEU A CA 1
ATOM 1751 C C . LEU A 1 212 ? 4.787 -3.623 -12.720 1.00 86.94 212 LEU A C 1
ATOM 1753 O O . LEU A 1 212 ? 5.771 -3.748 -13.457 1.00 86.94 212 LEU A O 1
ATOM 1757 N N . TYR A 1 213 ? 3.538 -3.795 -13.152 1.00 87.31 213 TYR A N 1
ATOM 1758 C CA . TYR A 1 213 ? 3.226 -4.109 -14.536 1.00 87.31 213 TYR A CA 1
ATOM 1759 C C . TYR A 1 213 ? 3.616 -2.967 -15.480 1.00 87.31 213 TYR A C 1
ATOM 1761 O O . TYR A 1 213 ? 4.220 -3.241 -16.516 1.00 87.31 213 TYR A O 1
ATOM 1769 N N . SER A 1 214 ? 3.354 -1.703 -15.128 1.00 83.44 214 SER A N 1
ATOM 1770 C CA . SER A 1 214 ? 3.735 -0.564 -15.976 1.00 83.44 214 SER A CA 1
ATOM 1771 C C . SER A 1 214 ? 5.249 -0.417 -16.134 1.00 83.44 214 SER A C 1
ATOM 1773 O O . SER A 1 214 ? 5.713 -0.042 -17.207 1.00 83.44 214 SER A O 1
ATOM 1775 N N . VAL A 1 215 ? 6.024 -0.742 -15.094 1.00 85.62 215 VAL A N 1
ATOM 1776 C CA . VAL A 1 215 ? 7.492 -0.627 -15.114 1.00 85.62 215 VAL A CA 1
ATOM 1777 C C . VAL A 1 215 ? 8.163 -1.839 -15.770 1.00 85.62 215 VAL A C 1
ATOM 1779 O O . VAL A 1 215 ? 9.142 -1.700 -16.500 1.00 85.62 215 VAL A O 1
ATOM 1782 N N . THR A 1 216 ? 7.665 -3.050 -15.510 1.00 87.44 216 THR A N 1
ATOM 1783 C CA . THR A 1 216 ? 8.383 -4.297 -15.849 1.00 87.44 216 THR A CA 1
ATOM 1784 C C . THR A 1 216 ? 7.668 -5.179 -16.872 1.00 87.44 216 THR A C 1
ATOM 1786 O O . THR A 1 216 ? 8.270 -6.115 -17.400 1.00 87.44 216 THR A O 1
ATOM 1789 N N . GLY A 1 217 ? 6.379 -4.939 -17.123 1.00 87.31 217 GLY A N 1
ATOM 1790 C CA . GLY A 1 217 ? 5.502 -5.816 -17.904 1.00 87.31 217 GLY A CA 1
ATOM 1791 C C . GLY A 1 217 ? 5.133 -7.133 -17.208 1.00 87.31 217 GLY A C 1
ATOM 1792 O O . GLY A 1 217 ? 4.462 -7.975 -17.807 1.00 87.31 217 GLY A O 1
ATOM 1793 N N . ARG A 1 218 ? 5.564 -7.356 -15.958 1.00 89.06 218 ARG A N 1
ATOM 1794 C CA . ARG A 1 218 ? 5.288 -8.591 -15.210 1.00 89.06 218 ARG A CA 1
ATOM 1795 C C . ARG A 1 218 ? 4.014 -8.455 -14.385 1.00 89.06 218 ARG A C 1
ATOM 1797 O O . ARG A 1 218 ? 3.793 -7.442 -13.734 1.00 89.06 218 ARG A O 1
ATOM 1804 N N . LYS A 1 219 ? 3.198 -9.510 -14.387 1.00 89.38 219 LYS A N 1
ATOM 1805 C CA . LYS A 1 219 ? 2.017 -9.628 -13.526 1.00 89.38 219 LYS A CA 1
ATOM 1806 C C . LYS A 1 219 ? 2.356 -10.481 -12.314 1.00 89.38 219 LYS A C 1
ATOM 1808 O O . LYS A 1 219 ? 2.905 -11.571 -12.469 1.00 89.38 219 LYS A O 1
ATOM 1813 N N . ILE A 1 220 ? 1.989 -10.001 -11.135 1.00 84.50 220 ILE A N 1
ATOM 1814 C CA . ILE A 1 220 ? 2.039 -10.764 -9.888 1.00 84.50 220 ILE A CA 1
ATOM 1815 C C . ILE A 1 220 ? 0.682 -10.669 -9.201 1.00 84.50 220 ILE A C 1
ATOM 1817 O O . ILE A 1 220 ? -0.090 -9.765 -9.499 1.00 84.50 220 ILE A O 1
ATOM 1821 N N . ASN A 1 221 ? 0.418 -11.603 -8.293 1.00 84.69 221 ASN A N 1
ATOM 1822 C CA . ASN A 1 221 ? -0.672 -11.490 -7.336 1.00 84.69 221 ASN A CA 1
ATOM 1823 C C . ASN A 1 221 ? -0.040 -11.251 -5.965 1.00 84.69 221 ASN A C 1
ATOM 1825 O O . ASN A 1 221 ? 0.737 -12.090 -5.494 1.00 84.69 221 ASN A O 1
ATOM 1829 N N . LYS A 1 222 ? -0.317 -10.097 -5.369 1.00 79.25 222 LYS A N 1
ATOM 1830 C CA . LYS A 1 222 ? 0.221 -9.688 -4.080 1.00 79.25 222 LYS A CA 1
ATOM 1831 C C . LYS A 1 222 ? -0.891 -9.700 -3.041 1.00 79.25 222 LYS A C 1
ATOM 1833 O O . LYS A 1 222 ? -2.006 -9.262 -3.289 1.00 79.25 222 LYS A O 1
ATOM 1838 N N . LYS A 1 223 ? -0.560 -10.191 -1.849 1.00 83.44 223 LYS A N 1
ATOM 1839 C CA . LYS A 1 223 ? -1.410 -10.082 -0.664 1.00 83.44 223 LYS A CA 1
ATOM 1840 C C . LYS A 1 223 ? -0.583 -9.538 0.480 1.00 83.44 223 LYS A C 1
ATOM 1842 O O . LYS A 1 223 ? 0.494 -10.066 0.759 1.00 83.44 223 LYS A O 1
ATOM 1847 N N . LEU A 1 224 ? -1.099 -8.513 1.140 1.00 84.50 224 LEU A N 1
ATOM 1848 C CA . LEU A 1 224 ? -0.512 -7.944 2.339 1.00 84.50 224 LEU A CA 1
ATOM 1849 C C . LEU A 1 224 ? -1.358 -8.390 3.527 1.00 84.50 224 LEU A C 1
ATOM 1851 O O . LEU A 1 224 ? -2.537 -8.071 3.612 1.00 84.50 224 LEU A O 1
ATOM 1855 N N . ARG A 1 225 ? -0.755 -9.175 4.418 1.00 81.38 225 ARG A N 1
ATOM 1856 C CA . ARG A 1 225 ? -1.374 -9.588 5.678 1.00 81.38 225 ARG A CA 1
ATOM 1857 C C . ARG A 1 225 ? -0.562 -9.000 6.811 1.00 81.38 225 ARG A C 1
ATOM 1859 O O . ARG A 1 225 ? 0.654 -9.186 6.839 1.00 81.38 225 ARG A O 1
ATOM 1866 N N . ILE A 1 226 ? -1.238 -8.313 7.715 1.00 86.75 226 ILE A N 1
ATOM 1867 C CA . ILE A 1 226 ? -0.658 -7.832 8.962 1.00 86.75 226 ILE A CA 1
ATOM 1868 C C . ILE A 1 226 ? -1.362 -8.527 10.122 1.00 86.75 226 ILE A C 1
ATOM 1870 O O . ILE A 1 226 ? -2.512 -8.944 9.988 1.00 86.75 226 ILE A O 1
ATOM 1874 N N . ASP A 1 227 ? -0.647 -8.689 11.228 1.00 81.94 227 ASP A N 1
ATOM 1875 C CA . ASP A 1 227 ? -1.236 -9.193 12.461 1.00 81.94 227 ASP A CA 1
ATOM 1876 C C . ASP A 1 227 ? -1.971 -8.042 13.151 1.00 81.94 227 ASP A C 1
ATOM 1878 O O . ASP A 1 227 ? -1.367 -6.999 13.420 1.00 81.94 227 ASP A O 1
ATOM 1882 N N . ILE A 1 228 ? -3.276 -8.206 13.361 1.00 79.75 228 ILE A N 1
ATOM 1883 C CA . ILE A 1 228 ? -4.137 -7.194 13.973 1.00 79.75 228 ILE A CA 1
ATOM 1884 C C . ILE A 1 228 ? -4.602 -7.739 15.326 1.00 79.75 228 ILE A C 1
ATOM 1886 O O . ILE A 1 228 ? -5.189 -8.825 15.360 1.00 79.75 228 ILE A O 1
ATOM 1890 N N . PRO A 1 229 ? -4.347 -7.033 16.444 1.00 79.12 229 PRO A N 1
ATOM 1891 C CA . PRO A 1 229 ? -4.813 -7.479 17.752 1.00 79.12 229 PRO A CA 1
ATOM 1892 C C . PRO A 1 229 ? -6.341 -7.494 17.816 1.00 79.12 229 PRO A C 1
ATOM 1894 O O . PRO A 1 229 ? -7.006 -6.735 17.124 1.00 79.12 229 PRO A O 1
ATOM 1897 N N . TYR A 1 230 ? -6.912 -8.320 18.687 1.00 80.81 230 TYR A N 1
ATOM 1898 C CA . TYR A 1 230 ? -8.342 -8.247 18.983 1.00 80.81 230 TYR A CA 1
ATOM 1899 C C . TYR A 1 230 ? -8.612 -7.152 20.010 1.00 80.81 230 TYR A C 1
ATOM 1901 O O . TYR A 1 230 ? -7.834 -6.965 20.948 1.00 80.81 230 TYR A O 1
ATOM 1909 N N . ILE A 1 231 ? -9.737 -6.462 19.855 1.00 82.38 231 ILE A N 1
ATOM 1910 C CA . ILE A 1 231 ? -10.245 -5.548 20.871 1.00 82.38 231 ILE A CA 1
ATOM 1911 C C . ILE A 1 231 ? -10.654 -6.389 22.088 1.00 82.38 231 ILE A C 1
ATOM 1913 O O . ILE A 1 231 ? -11.322 -7.416 21.960 1.00 82.38 231 ILE A O 1
ATOM 1917 N N . SER A 1 232 ? -10.238 -5.964 23.277 1.00 79.38 232 SER A N 1
ATOM 1918 C CA . SER A 1 232 ? -10.629 -6.564 24.551 1.00 79.38 232 SER A CA 1
ATOM 1919 C C . SER A 1 232 ? -11.024 -5.444 25.495 1.00 79.38 232 SER A C 1
ATOM 1921 O O . SER A 1 232 ? -10.175 -4.653 25.882 1.00 79.38 232 SER A O 1
ATOM 1923 N N . ILE A 1 233 ? -12.296 -5.402 25.880 1.00 76.75 233 ILE A N 1
ATOM 1924 C CA . ILE A 1 233 ? -12.847 -4.351 26.739 1.00 76.75 233 ILE A CA 1
ATOM 1925 C C . ILE A 1 233 ? -13.455 -5.033 27.944 1.00 76.75 233 ILE A C 1
ATOM 1927 O O . ILE A 1 233 ? -14.290 -5.934 27.808 1.00 76.75 233 ILE A O 1
ATOM 1931 N N . ASN A 1 234 ? -13.027 -4.605 29.122 1.00 76.38 234 ASN A N 1
ATOM 1932 C CA . ASN A 1 234 ? -13.654 -4.998 30.368 1.00 76.38 234 ASN A CA 1
ATOM 1933 C C . ASN A 1 234 ? -14.345 -3.780 30.959 1.00 76.38 234 ASN A C 1
ATOM 1935 O O . ASN A 1 234 ? -13.879 -2.661 30.807 1.00 76.38 234 ASN A O 1
ATOM 1939 N N . ILE A 1 235 ? -15.433 -4.006 31.686 1.00 74.38 235 ILE A N 1
ATOM 1940 C CA . ILE A 1 235 ? -16.065 -2.921 32.428 1.00 74.38 235 ILE A CA 1
ATOM 1941 C C . ILE A 1 235 ? -15.091 -2.377 33.486 1.00 74.38 235 ILE A C 1
ATOM 1943 O O . ILE A 1 235 ? -14.645 -3.120 34.373 1.00 74.38 235 ILE A O 1
ATOM 1947 N N . SER A 1 236 ? -14.734 -1.100 33.360 1.00 76.19 236 SER A N 1
ATOM 1948 C CA . SER A 1 236 ? -13.783 -0.421 34.241 1.00 76.19 236 SER A CA 1
ATOM 1949 C C . SER A 1 236 ? -14.362 -0.258 35.656 1.00 76.19 236 SER A C 1
ATOM 1951 O O . SER A 1 236 ? -15.570 -0.382 35.891 1.00 76.19 236 SER A O 1
ATOM 1953 N N . SER A 1 237 ? -13.500 0.006 36.642 1.00 72.56 237 SER A N 1
ATOM 1954 C CA . SER A 1 237 ? -13.958 0.432 37.973 1.00 72.56 237 SER A CA 1
ATOM 1955 C C . SER A 1 237 ? -14.719 1.752 37.929 1.00 72.56 237 SER A C 1
ATOM 1957 O O . SER A 1 237 ? -15.562 1.982 38.795 1.00 72.56 237 SER A O 1
ATOM 1959 N N . ASP A 1 238 ? -14.428 2.575 36.929 1.00 68.50 238 ASP A N 1
ATOM 1960 C CA . ASP A 1 238 ? -14.865 3.960 36.830 1.00 68.50 238 ASP A CA 1
ATOM 1961 C C . ASP A 1 238 ? -16.290 4.000 36.257 1.00 68.50 238 ASP A C 1
ATOM 1963 O O . ASP A 1 238 ? -17.185 4.499 36.942 1.00 68.50 238 ASP A O 1
ATOM 1967 N N . ILE A 1 239 ? -16.568 3.255 35.172 1.00 68.81 239 ILE A N 1
ATOM 1968 C CA . ILE A 1 239 ? -17.933 2.926 34.710 1.00 68.81 239 ILE A CA 1
ATOM 1969 C C . ILE A 1 239 ? -18.770 2.355 35.858 1.00 68.81 239 ILE A C 1
ATOM 1971 O O . ILE A 1 239 ? -19.910 2.760 36.072 1.00 68.81 239 ILE A O 1
ATOM 1975 N N . LEU A 1 240 ? -18.228 1.418 36.644 1.00 71.31 240 LEU A N 1
ATOM 1976 C CA . LEU A 1 240 ? -18.971 0.859 37.781 1.00 71.31 240 LEU A CA 1
ATOM 1977 C C . LEU A 1 240 ? -19.231 1.887 38.882 1.00 71.31 240 LEU A C 1
ATOM 1979 O O . LEU A 1 240 ? -20.263 1.807 39.549 1.00 71.31 240 LEU A O 1
ATOM 1983 N N . GLY A 1 241 ? -18.306 2.819 39.104 1.00 65.25 241 GLY A N 1
ATOM 1984 C CA . GLY A 1 241 ? -18.492 3.956 39.999 1.00 65.25 241 GLY A CA 1
ATOM 1985 C C . GLY A 1 241 ? -19.682 4.802 39.560 1.00 65.25 241 GLY A C 1
ATOM 1986 O O . GLY A 1 241 ? -20.612 4.984 40.345 1.00 65.25 241 GLY A O 1
ATOM 1987 N N . GLN A 1 242 ? -19.704 5.191 38.286 1.00 67.88 242 GLN A N 1
ATOM 1988 C CA . GLN A 1 242 ? -20.760 6.005 37.678 1.00 67.88 242 GLN A CA 1
ATOM 1989 C C . GLN A 1 242 ? -22.121 5.307 37.698 1.00 67.88 242 GLN A C 1
ATOM 1991 O O . GLN A 1 242 ? -23.117 5.880 38.135 1.00 67.88 242 GLN A O 1
ATOM 1996 N N . VAL A 1 243 ? -22.168 4.018 37.354 1.00 66.44 243 VAL A N 1
ATOM 1997 C CA . VAL A 1 243 ? -23.388 3.203 37.463 1.00 66.44 243 VAL A CA 1
ATOM 1998 C C . VAL A 1 243 ? -23.898 3.167 38.906 1.00 66.44 243 VAL A C 1
ATOM 2000 O O . VAL A 1 243 ? -25.105 3.252 39.143 1.00 66.44 243 VAL A O 1
ATOM 2003 N N . ASN A 1 244 ? -23.008 3.050 39.896 1.00 69.44 244 ASN A N 1
ATOM 2004 C CA . ASN A 1 244 ? -23.401 3.052 41.305 1.00 69.44 244 ASN A CA 1
ATOM 2005 C C . ASN A 1 244 ? -23.903 4.425 41.772 1.00 69.44 244 ASN A C 1
ATOM 2007 O O . ASN A 1 244 ? -24.809 4.475 42.606 1.00 69.44 244 ASN A O 1
ATOM 2011 N N . GLU A 1 245 ? -23.329 5.520 41.276 1.00 67.62 245 GLU A N 1
ATOM 2012 C CA . GLU A 1 245 ? -23.787 6.884 41.557 1.00 67.62 245 GLU A CA 1
ATOM 2013 C C . GLU A 1 245 ? -25.155 7.151 40.932 1.00 67.62 245 GLU A C 1
ATOM 2015 O O . GLU A 1 245 ? -26.078 7.510 41.664 1.00 67.62 245 GLU A O 1
ATOM 2020 N N . PHE A 1 246 ? -25.332 6.825 39.650 1.00 63.78 246 PHE A N 1
ATOM 2021 C CA . PHE A 1 246 ? -26.626 6.846 38.965 1.00 63.78 246 PHE A CA 1
ATOM 2022 C C . PHE A 1 246 ? -27.682 6.040 39.738 1.00 63.78 246 PHE A C 1
ATOM 2024 O O . PHE A 1 246 ? -28.750 6.540 40.081 1.00 63.78 246 PHE A O 1
ATOM 2031 N N . THR A 1 247 ? -27.347 4.810 40.136 1.00 65.94 247 THR A N 1
ATOM 2032 C CA . THR A 1 247 ? -28.257 3.929 40.888 1.00 65.94 247 THR A CA 1
ATOM 2033 C C . THR A 1 247 ? -28.649 4.508 42.251 1.00 65.94 247 THR A C 1
ATOM 2035 O O . THR A 1 247 ? -29.765 4.289 42.727 1.00 65.94 247 THR A O 1
ATOM 2038 N N . LYS A 1 248 ? -27.739 5.224 42.924 1.00 66.50 248 LYS A N 1
ATOM 2039 C CA . LYS A 1 248 ? -28.046 5.929 44.178 1.00 66.50 248 LYS A CA 1
ATOM 2040 C C . LYS A 1 248 ? -28.928 7.151 43.923 1.00 66.50 248 LYS A C 1
ATOM 2042 O O . LYS A 1 248 ? -29.857 7.364 44.700 1.00 66.50 248 LYS A O 1
ATOM 2047 N N . GLY A 1 249 ? -28.652 7.907 42.860 1.00 63.91 249 GLY A N 1
ATOM 2048 C CA . GLY A 1 249 ? -29.442 9.057 42.421 1.00 63.91 249 GLY A CA 1
ATOM 2049 C C . GLY A 1 249 ? -30.894 8.679 42.144 1.00 63.91 249 GLY A C 1
ATOM 2050 O O . GLY A 1 249 ? -31.790 9.237 42.772 1.00 63.91 249 GLY A O 1
ATOM 2051 N N . GLU A 1 250 ? -31.124 7.643 41.335 1.00 63.19 250 GLU A N 1
ATOM 2052 C CA . GLU A 1 250 ? -32.467 7.130 41.025 1.00 63.19 250 GLU A CA 1
ATOM 2053 C C . GLU A 1 250 ? -33.220 6.679 42.289 1.00 63.19 250 GLU A C 1
ATOM 2055 O O . GLU A 1 250 ? -34.384 7.029 42.498 1.00 63.19 250 GLU A O 1
ATOM 2060 N N . LYS A 1 251 ? -32.543 5.969 43.208 1.00 63.62 251 LYS A N 1
ATOM 2061 C CA . LYS A 1 251 ? -33.129 5.583 44.508 1.00 63.62 251 LYS A CA 1
ATOM 2062 C C . LYS A 1 251 ? -33.544 6.805 45.330 1.00 63.62 251 LYS A C 1
ATOM 2064 O O . LYS A 1 251 ? -34.632 6.809 45.907 1.00 63.62 251 LYS A O 1
ATOM 2069 N N . MET A 1 252 ? -32.694 7.832 45.389 1.00 57.84 252 MET A N 1
ATOM 2070 C CA . MET A 1 252 ? -32.982 9.066 46.122 1.00 57.84 252 MET A CA 1
ATOM 2071 C C . MET A 1 252 ? -34.129 9.855 45.487 1.00 57.84 252 MET A C 1
ATOM 2073 O O . MET A 1 252 ? -35.036 10.272 46.211 1.00 57.84 252 MET A O 1
ATOM 2077 N N . ALA A 1 253 ? -34.144 10.010 44.162 1.00 58.34 253 ALA A N 1
ATOM 2078 C CA . ALA A 1 253 ? -35.205 10.698 43.430 1.00 58.34 253 ALA A CA 1
ATOM 2079 C C . ALA A 1 253 ? -36.576 10.057 43.696 1.00 58.34 253 ALA A C 1
ATOM 2081 O O . ALA A 1 253 ? -37.505 10.754 44.104 1.00 58.34 253 ALA A O 1
ATOM 2082 N N . MET A 1 254 ? -36.674 8.724 43.633 1.00 54.31 254 MET A N 1
ATOM 2083 C CA . MET A 1 254 ? -37.917 7.998 43.930 1.00 54.31 254 MET A CA 1
ATOM 2084 C C . MET A 1 254 ? -38.348 8.098 45.402 1.00 54.31 254 MET A C 1
ATOM 2086 O O . MET A 1 254 ? -39.537 8.235 45.693 1.00 54.31 254 MET A O 1
ATOM 2090 N N . THR A 1 255 ? -37.408 8.067 46.359 1.00 51.12 255 THR A N 1
ATOM 2091 C CA . THR A 1 255 ? -37.751 8.327 47.774 1.00 51.12 255 THR A CA 1
ATOM 2092 C C . THR A 1 255 ? -38.208 9.764 48.001 1.00 51.12 255 THR A C 1
ATOM 2094 O O . THR A 1 255 ? -39.055 10.009 48.853 1.00 51.12 255 THR A O 1
ATOM 2097 N N . THR A 1 256 ? -37.686 10.709 47.219 1.00 48.00 256 THR A N 1
ATOM 2098 C CA . THR A 1 256 ? -38.032 12.127 47.318 1.00 48.00 256 THR A CA 1
ATOM 2099 C C . THR A 1 256 ? -39.371 12.420 46.646 1.00 48.00 256 THR A C 1
ATOM 2101 O O . THR A 1 256 ? -40.112 13.234 47.169 1.00 48.00 256 THR A O 1
ATOM 2104 N N . GLU A 1 257 ? -39.757 11.735 45.565 1.00 41.91 257 GLU A N 1
ATOM 2105 C CA . GLU A 1 257 ? -41.115 11.818 44.993 1.00 41.91 257 GLU A CA 1
ATOM 2106 C C . GLU A 1 257 ? -42.194 11.292 45.949 1.00 41.91 257 GLU A C 1
ATOM 2108 O O . GLU A 1 257 ? -43.256 11.897 46.059 1.00 41.91 257 GLU A O 1
ATOM 2113 N N . LEU A 1 258 ? -41.893 10.249 46.729 1.00 35.28 258 LEU A N 1
ATOM 2114 C CA . LEU A 1 258 ? -42.752 9.787 47.830 1.00 35.28 258 LEU A CA 1
ATOM 2115 C C . LEU A 1 258 ? -42.822 10.781 49.009 1.00 35.28 258 LEU A C 1
ATOM 2117 O O . LEU A 1 258 ? -43.763 10.727 49.798 1.00 35.28 258 LEU A O 1
ATOM 2121 N N . ILE A 1 259 ? -41.838 11.679 49.143 1.00 31.23 259 ILE A N 1
ATOM 2122 C CA . ILE A 1 259 ? -41.739 12.698 50.208 1.00 31.23 259 ILE A CA 1
ATOM 2123 C C . ILE A 1 259 ? -42.154 14.102 49.711 1.00 31.23 259 ILE A C 1
ATOM 2125 O O . ILE A 1 259 ? -42.449 14.979 50.523 1.00 31.23 259 ILE A O 1
ATOM 2129 N N . LYS A 1 260 ? -42.250 14.333 48.394 1.00 31.31 260 LYS A N 1
ATOM 2130 C CA . LYS A 1 260 ? -42.630 15.610 47.755 1.00 31.31 260 LYS A CA 1
ATOM 2131 C C . LYS A 1 260 ? -44.095 16.008 47.986 1.00 31.31 260 LYS A C 1
ATOM 2133 O O . LYS A 1 260 ? -44.449 17.138 47.670 1.00 31.31 260 LYS A O 1
ATOM 2138 N N . ASP A 1 261 ? -44.887 15.165 48.650 1.00 30.25 261 ASP A N 1
ATOM 2139 C CA . ASP A 1 261 ? -46.129 15.565 49.330 1.00 30.25 261 ASP A CA 1
ATOM 2140 C C . ASP A 1 261 ? -45.885 16.371 50.632 1.00 30.25 261 ASP A C 1
ATOM 2142 O O . ASP A 1 261 ? -46.846 16.768 51.293 1.00 30.25 261 ASP A O 1
ATOM 2146 N N . TYR A 1 262 ? -44.629 16.650 51.035 1.00 27.67 262 TYR A N 1
ATOM 2147 C CA . TYR A 1 262 ? -44.363 17.341 52.306 1.00 27.67 262 TYR A CA 1
ATOM 2148 C C . TYR A 1 262 ? -43.246 18.405 52.370 1.00 27.67 262 TYR A C 1
ATOM 2150 O O . TYR A 1 262 ? -43.329 19.242 53.265 1.00 27.67 262 TYR A O 1
ATOM 2158 N N . ALA A 1 263 ? -42.240 18.489 51.488 1.00 23.48 263 ALA A N 1
ATOM 2159 C CA . ALA A 1 263 ? -41.316 19.648 51.484 1.00 23.48 263 ALA A CA 1
ATOM 2160 C C . ALA A 1 263 ? -40.375 19.696 50.263 1.00 23.48 263 ALA A C 1
ATOM 2162 O O . ALA A 1 263 ? -39.731 18.707 49.929 1.00 23.48 263 ALA A O 1
ATOM 2163 N N . ALA A 1 264 ? -40.236 20.878 49.654 1.00 21.80 264 ALA A N 1
ATOM 2164 C CA . ALA A 1 264 ? -39.152 21.250 48.728 1.00 21.80 264 ALA A CA 1
ATOM 2165 C C . ALA A 1 264 ? -37.916 21.778 49.506 1.00 21.80 264 ALA A C 1
ATOM 2167 O O . ALA A 1 264 ? -38.055 22.011 50.711 1.00 21.80 264 ALA A O 1
ATOM 2168 N N . PRO A 1 265 ? -36.773 22.159 48.883 1.00 26.92 265 PRO A N 1
ATOM 2169 C CA . PRO A 1 265 ? -36.132 21.786 47.607 1.00 26.92 265 PRO A CA 1
ATOM 2170 C C . PRO A 1 265 ? -34.695 21.223 47.826 1.00 26.92 265 PRO A C 1
ATOM 2172 O O . PRO A 1 265 ? -34.119 21.412 48.896 1.00 26.92 265 PRO A O 1
ATOM 2175 N N . VAL A 1 266 ? -34.053 20.604 46.821 1.00 23.55 266 VAL A N 1
ATOM 2176 C CA . VAL A 1 266 ? -32.598 20.316 46.871 1.00 23.55 266 VAL A CA 1
ATOM 2177 C C . VAL A 1 266 ? -31.912 20.685 45.555 1.00 23.55 266 VAL A C 1
ATOM 2179 O O . VAL A 1 266 ? -32.393 20.355 44.478 1.00 23.55 266 VAL A O 1
ATOM 2182 N N . VAL A 1 267 ? -30.789 21.388 45.711 1.00 23.70 267 VAL A N 1
ATOM 2183 C CA . VAL A 1 267 ? -29.811 21.853 44.718 1.00 23.70 267 VAL A CA 1
ATOM 2184 C C . VAL A 1 267 ? -28.703 20.807 44.554 1.00 23.70 267 VAL A C 1
ATOM 2186 O O . VAL A 1 267 ? -28.191 20.325 45.564 1.00 23.70 267 VAL A O 1
ATOM 2189 N N . ILE A 1 268 ? -28.270 20.536 43.319 1.00 24.61 268 ILE A N 1
ATOM 2190 C CA . ILE A 1 268 ? -26.989 19.895 42.952 1.00 24.61 268 ILE A CA 1
ATOM 2191 C C . ILE A 1 268 ? -26.564 20.578 41.632 1.00 24.61 268 ILE A C 1
ATOM 2193 O O . ILE A 1 268 ? -27.400 20.712 40.754 1.00 24.61 268 ILE A O 1
ATOM 2197 N N . GLY A 1 269 ? -25.370 21.123 41.389 1.00 23.05 269 GLY A N 1
ATOM 2198 C CA . GLY A 1 269 ? -24.083 21.004 42.069 1.00 23.05 269 GLY A CA 1
ATOM 2199 C C . GLY A 1 269 ? -23.024 20.409 41.129 1.00 23.05 269 GLY A C 1
ATOM 2200 O O . GLY A 1 269 ? -22.618 19.284 41.363 1.00 23.05 269 GLY A O 1
ATOM 2201 N N . ALA A 1 270 ? -22.645 21.160 40.083 1.00 25.16 270 ALA A N 1
ATOM 2202 C CA . ALA A 1 270 ? -21.501 21.025 39.161 1.00 25.16 270 ALA A CA 1
ATOM 2203 C C . ALA A 1 270 ? -20.731 19.684 39.095 1.00 25.16 270 ALA A C 1
ATOM 2205 O O . ALA A 1 270 ? -19.975 19.351 40.008 1.00 25.16 270 ALA A O 1
ATOM 2206 N N . LEU A 1 271 ? -20.766 19.038 37.922 1.00 23.80 271 LEU A N 1
ATOM 2207 C CA . LEU A 1 271 ? -19.679 18.186 37.440 1.00 23.80 271 LEU A CA 1
ATOM 2208 C C . LEU A 1 271 ? -19.207 18.661 36.065 1.00 23.80 271 LEU A C 1
ATOM 2210 O O . LEU A 1 271 ? -19.970 19.071 35.198 1.00 23.80 271 LEU A O 1
ATOM 2214 N N . THR A 1 272 ? -17.891 18.700 35.968 1.00 27.91 272 THR A N 1
ATOM 2215 C CA . THR A 1 272 ? -17.056 19.342 34.968 1.00 27.91 272 THR A CA 1
ATOM 2216 C C . THR A 1 272 ? -16.832 18.447 33.756 1.00 27.91 272 THR A C 1
ATOM 2218 O O . THR A 1 272 ? -16.348 17.336 33.934 1.00 27.91 272 THR A O 1
ATOM 2221 N N . GLY A 1 273 ? -17.044 19.003 32.560 1.00 27.23 273 GLY A N 1
ATOM 2222 C CA . GLY A 1 273 ? -16.330 18.659 31.326 1.00 27.23 273 GLY A CA 1
ATOM 2223 C C . GLY A 1 273 ? -16.596 17.271 30.741 1.00 27.23 273 GLY A C 1
ATOM 2224 O O . GLY A 1 273 ? -15.941 16.312 31.121 1.00 27.23 273 GLY A O 1
ATOM 2225 N N . GLY A 1 274 ? -17.470 17.216 29.738 1.00 26.28 274 GLY A N 1
ATOM 2226 C CA . GLY A 1 274 ? -17.676 16.055 28.872 1.00 26.28 274 GLY A CA 1
ATOM 2227 C C . GLY A 1 274 ? -18.858 16.320 27.949 1.00 26.28 274 GLY A C 1
ATOM 2228 O O . GLY A 1 274 ? -20.004 16.130 28.334 1.00 26.28 274 GLY A O 1
ATOM 2229 N N . VAL A 1 275 ? -18.580 16.886 26.774 1.00 28.36 275 VAL A N 1
ATOM 2230 C CA . VAL A 1 275 ? -19.578 17.196 25.740 1.00 28.36 275 VAL A CA 1
ATOM 2231 C C . VAL A 1 275 ? -19.876 15.919 24.974 1.00 28.36 275 VAL A C 1
ATOM 2233 O O . VAL A 1 275 ? -18.956 15.343 24.397 1.00 28.36 275 VAL A O 1
ATOM 2236 N N . GLY A 1 276 ? -21.142 15.508 24.929 1.00 26.58 276 GLY A N 1
ATOM 2237 C CA . GLY A 1 276 ? -21.502 14.247 24.287 1.00 26.58 276 GLY A CA 1
ATOM 2238 C C . GLY A 1 276 ? -22.968 14.057 23.916 1.00 26.58 276 GLY A C 1
ATOM 2239 O O . GLY A 1 276 ? -23.389 12.915 23.794 1.00 26.58 276 GLY A O 1
ATOM 2240 N N . SER A 1 277 ? -23.752 15.116 23.698 1.00 26.44 277 SER A N 1
ATOM 2241 C CA . SER A 1 277 ? -25.068 14.991 23.056 1.00 26.44 277 SER A CA 1
ATOM 2242 C C . SER A 1 277 ? -25.320 16.150 22.094 1.00 26.44 277 SER A C 1
ATOM 2244 O O . SER A 1 277 ? -25.823 17.181 22.492 1.00 26.44 277 SER A O 1
ATOM 2246 N N . VAL A 1 278 ? -24.943 15.975 20.822 1.00 28.28 278 VAL A N 1
ATOM 2247 C CA . VAL A 1 278 ? -25.749 16.335 19.636 1.00 28.28 278 VAL A CA 1
ATOM 2248 C C . VAL A 1 278 ? -25.151 15.552 18.459 1.00 28.28 278 VAL A C 1
ATOM 2250 O O . VAL A 1 278 ? -24.237 16.015 17.781 1.00 28.28 278 VAL A O 1
ATOM 2253 N N . ILE A 1 279 ? -25.649 14.340 18.197 1.00 29.56 279 ILE A N 1
ATOM 2254 C CA . ILE A 1 279 ? -25.508 13.736 16.865 1.00 29.56 279 ILE A CA 1
ATOM 2255 C C . ILE A 1 279 ? -26.689 14.252 16.046 1.00 29.56 279 ILE A C 1
ATOM 2257 O O . ILE A 1 279 ? -27.730 13.611 15.965 1.00 29.56 279 ILE A O 1
ATOM 2261 N N . TYR A 1 280 ? -26.538 15.433 15.454 1.00 26.08 280 TYR A N 1
ATOM 2262 C CA . TYR A 1 280 ? -27.361 15.837 14.321 1.00 26.08 280 TYR A CA 1
ATOM 2263 C C . TYR A 1 280 ? -26.497 16.557 13.306 1.00 26.08 280 TYR A C 1
ATOM 2265 O O . TYR A 1 280 ? -26.177 17.725 13.474 1.00 26.08 280 TYR A O 1
ATOM 2273 N N . GLU A 1 281 ? -26.182 15.789 12.260 1.00 32.06 281 GLU A N 1
ATOM 2274 C CA . GLU A 1 281 ? -25.529 16.177 11.014 1.00 32.06 281 GLU A CA 1
ATOM 2275 C C . GLU A 1 281 ? -24.155 16.844 11.169 1.00 32.06 281 GLU A C 1
ATOM 2277 O O . GLU A 1 281 ? -23.882 17.596 12.084 1.00 32.06 281 GLU A O 1
ATOM 2282 N N . ILE A 1 282 ? -23.246 16.522 10.253 1.00 29.80 282 ILE A N 1
ATOM 2283 C CA . ILE A 1 282 ? -22.356 17.467 9.564 1.00 29.80 282 ILE A CA 1
ATOM 2284 C C . ILE A 1 282 ? -21.314 16.609 8.837 1.00 29.80 282 ILE A C 1
ATOM 2286 O O . ILE A 1 282 ? -20.220 16.303 9.308 1.00 29.80 282 ILE A O 1
ATOM 2290 N N . GLY A 1 283 ? -21.667 16.251 7.604 1.00 27.27 283 GLY A N 1
ATOM 2291 C CA . GLY A 1 283 ? -20.722 16.497 6.528 1.00 27.27 283 GLY A CA 1
ATOM 2292 C C . GLY A 1 283 ? -20.663 18.013 6.326 1.00 27.27 283 GLY A C 1
ATOM 2293 O O . GLY A 1 283 ? -21.697 18.630 6.109 1.00 27.27 283 GLY A O 1
ATOM 2294 N N . ASN A 1 284 ? -19.463 18.593 6.402 1.00 29.72 284 ASN A N 1
ATOM 2295 C CA . ASN A 1 284 ? -19.142 20.003 6.131 1.00 29.72 284 ASN A CA 1
ATOM 2296 C C . ASN A 1 284 ? -19.889 21.073 6.942 1.00 29.72 284 ASN A C 1
ATOM 2298 O O . ASN A 1 284 ? -20.967 21.501 6.555 1.00 29.72 284 ASN A O 1
ATOM 2302 N N . THR A 1 285 ? -19.245 21.626 7.971 1.00 26.94 285 THR A N 1
ATOM 2303 C CA . THR A 1 285 ? -18.910 23.057 8.124 1.00 26.94 285 THR A CA 1
ATOM 2304 C C . THR A 1 285 ? -18.476 23.330 9.559 1.00 26.94 285 THR A C 1
ATOM 2306 O O . THR A 1 285 ? -19.058 22.839 10.518 1.00 26.94 285 THR A O 1
ATOM 2309 N N . SER A 1 286 ? -17.413 24.116 9.686 1.00 28.67 286 SER A N 1
ATOM 2310 C CA . SER A 1 286 ? -16.958 24.751 10.915 1.00 28.67 286 SER A CA 1
ATOM 2311 C C . SER A 1 286 ? -18.066 25.638 11.491 1.00 28.67 286 SER A C 1
ATOM 2313 O O . SER A 1 286 ? -18.170 26.805 11.111 1.00 28.67 286 SER A O 1
ATOM 2315 N N . TYR A 1 287 ? -18.904 25.080 12.360 1.00 29.56 287 TYR A N 1
ATOM 2316 C CA . TYR A 1 287 ? -19.749 25.859 13.257 1.00 29.56 287 TYR A CA 1
ATOM 2317 C C . TYR A 1 287 ? -18.974 26.154 14.539 1.00 29.56 287 TYR A C 1
ATOM 2319 O O . TYR A 1 287 ? -18.245 25.304 15.052 1.00 29.56 287 TYR A O 1
ATOM 2327 N N . ASP A 1 288 ? -19.077 27.404 14.983 1.00 31.45 288 ASP A N 1
ATOM 2328 C CA . ASP A 1 288 ? -18.353 27.953 16.121 1.00 31.45 288 ASP A CA 1
ATOM 2329 C C . ASP A 1 288 ? -18.812 27.234 17.393 1.00 31.45 288 ASP A C 1
ATOM 2331 O O . ASP A 1 288 ? -19.898 27.459 17.923 1.00 31.45 288 ASP A O 1
ATOM 2335 N N . VAL A 1 289 ? -17.963 26.314 17.846 1.00 34.31 289 VAL A N 1
ATOM 2336 C CA . VAL A 1 289 ? -18.175 25.409 18.980 1.00 34.31 289 VAL A CA 1
ATOM 2337 C C . VAL A 1 289 ? -18.583 26.179 20.253 1.00 34.31 289 VAL A C 1
ATOM 2339 O O . VAL A 1 289 ? -19.260 25.629 21.114 1.00 34.31 289 VAL A O 1
ATOM 2342 N N . TYR A 1 290 ? -18.238 27.468 20.352 1.00 32.47 290 TYR A N 1
ATOM 2343 C CA . TYR A 1 290 ? -18.530 28.345 21.487 1.00 32.47 290 TYR A CA 1
ATOM 2344 C C . TYR A 1 290 ? -20.014 28.730 21.655 1.00 32.47 290 TYR A C 1
ATOM 2346 O O . TYR A 1 290 ? -20.475 28.823 22.791 1.00 32.47 290 TYR A O 1
ATOM 2354 N N . ASP A 1 291 ? -20.773 28.909 20.569 1.00 32.09 291 ASP A N 1
ATOM 2355 C CA . ASP A 1 291 ? -22.191 29.302 20.663 1.00 32.09 291 ASP A CA 1
ATOM 2356 C C . ASP A 1 291 ? -23.089 28.100 21.021 1.00 32.09 291 ASP A C 1
ATOM 2358 O O . ASP A 1 291 ? -24.051 28.249 21.772 1.00 32.09 291 ASP A O 1
ATOM 2362 N N . LEU A 1 292 ? -22.705 26.886 20.598 1.00 31.97 292 LEU A N 1
ATOM 2363 C CA . LEU A 1 292 ? -23.364 25.627 20.984 1.00 31.97 292 LEU A CA 1
ATOM 2364 C C . LEU A 1 292 ? -23.138 25.291 22.474 1.00 31.97 292 LEU A C 1
ATOM 2366 O O . LEU A 1 292 ? -24.021 24.757 23.143 1.00 31.97 292 LEU A O 1
ATOM 2370 N N . TYR A 1 293 ? -21.965 25.650 23.017 1.00 33.06 293 TYR A N 1
ATOM 2371 C CA . TYR A 1 293 ? -21.635 25.489 24.440 1.00 33.06 293 TYR A CA 1
ATOM 2372 C C . TYR A 1 293 ? -22.579 26.276 25.363 1.00 33.06 293 TYR A C 1
ATOM 2374 O O . TYR A 1 293 ? -22.866 25.813 26.463 1.00 33.06 293 TYR A O 1
ATOM 2382 N N . GLN A 1 294 ? -23.059 27.447 24.933 1.00 29.86 294 GLN A N 1
ATOM 2383 C CA . GLN A 1 294 ? -23.989 28.274 25.713 1.00 29.86 294 GLN A CA 1
ATOM 2384 C C . GLN A 1 294 ? -25.442 27.770 25.643 1.00 29.86 294 GLN A C 1
ATOM 2386 O O . GLN A 1 294 ? -26.211 28.013 26.572 1.00 29.86 294 GLN A O 1
ATOM 2391 N N . GLU A 1 295 ? -25.834 27.054 24.585 1.00 32.53 295 GLU A N 1
ATOM 2392 C CA . GLU A 1 295 ? -27.164 26.429 24.498 1.00 32.53 295 GLU A CA 1
ATOM 2393 C C . GLU A 1 295 ? -27.264 25.163 25.370 1.00 32.53 295 GLU A C 1
ATOM 2395 O O . GLU A 1 295 ? -28.257 25.002 26.076 1.00 32.53 295 GLU A O 1
ATOM 2400 N N . ILE A 1 296 ? -26.209 24.339 25.435 1.00 38.91 296 ILE A N 1
ATOM 2401 C CA . ILE A 1 296 ? -26.157 23.111 26.262 1.00 38.91 296 ILE A CA 1
ATOM 2402 C C . ILE A 1 296 ? -26.118 23.419 27.770 1.00 38.91 296 ILE A C 1
ATOM 2404 O O . ILE A 1 296 ? -26.646 22.659 28.575 1.00 38.91 296 ILE A O 1
ATOM 2408 N N . GLU A 1 297 ? -25.543 24.554 28.178 1.00 37.28 297 GLU A N 1
ATOM 2409 C CA . GLU A 1 297 ? -25.520 24.978 29.589 1.00 37.28 297 GLU A CA 1
ATOM 2410 C C . GLU A 1 297 ? -26.931 25.297 30.139 1.00 37.28 297 GLU A C 1
ATOM 2412 O O . GLU A 1 297 ? -27.112 25.404 31.353 1.00 37.28 297 GLU A O 1
ATOM 2417 N N . ASN A 1 298 ? -27.932 25.435 29.256 1.00 38.25 298 ASN A N 1
ATOM 2418 C CA . ASN A 1 298 ? -29.304 25.820 29.592 1.00 38.25 298 ASN A CA 1
ATOM 2419 C C . ASN A 1 298 ? -30.337 24.675 29.524 1.00 38.25 298 ASN A C 1
ATOM 2421 O O . ASN A 1 298 ? -31.473 24.893 29.952 1.00 38.25 298 ASN A O 1
ATOM 2425 N N . GLU A 1 299 ? -29.986 23.480 29.039 1.00 40.25 299 GLU A N 1
ATOM 2426 C CA . GLU A 1 299 ? -30.885 22.314 29.022 1.00 40.25 299 GLU A CA 1
ATOM 2427 C C . GLU A 1 299 ? -30.493 21.308 30.122 1.00 40.25 299 GLU A C 1
ATOM 2429 O O . GLU A 1 299 ? -29.344 20.883 30.229 1.00 40.25 299 GLU A O 1
ATOM 2434 N N . GLU A 1 300 ? -31.447 20.940 30.988 1.00 50.09 300 GLU A N 1
ATOM 2435 C CA . GLU A 1 300 ? -31.273 19.863 31.974 1.00 50.09 300 GLU A CA 1
ATOM 2436 C C . GLU A 1 300 ? -31.101 18.525 31.230 1.00 50.09 300 GLU A C 1
ATOM 2438 O O . GLU A 1 300 ? -32.080 17.904 30.830 1.00 50.09 300 GLU A O 1
ATOM 2443 N N . VAL A 1 301 ? -29.855 18.090 31.017 1.00 53.44 301 VAL A N 1
ATOM 2444 C CA . VAL A 1 301 ? -29.541 16.781 30.417 1.00 53.44 301 VAL A CA 1
ATOM 2445 C C . VAL A 1 301 ? -29.984 15.660 31.360 1.00 53.44 301 VAL A C 1
ATOM 2447 O O . VAL A 1 301 ? -29.573 15.637 32.526 1.00 53.44 301 VAL A O 1
ATOM 2450 N N . GLU A 1 302 ? -30.776 14.714 30.850 1.00 59.25 302 GLU A N 1
ATOM 2451 C CA . GLU A 1 302 ? -31.322 13.599 31.631 1.00 59.25 302 GLU A CA 1
ATOM 2452 C C . GLU A 1 302 ? -30.196 12.697 32.200 1.00 59.25 302 GLU A C 1
ATOM 2454 O O . GLU A 1 302 ? -29.189 12.447 31.526 1.00 59.25 302 GLU A O 1
ATOM 2459 N N . PRO A 1 303 ? -30.323 12.168 33.434 1.00 60.16 303 PRO A N 1
ATOM 2460 C CA . PRO A 1 303 ? -29.281 11.356 34.077 1.00 60.16 303 PRO A CA 1
ATOM 2461 C C . PRO A 1 303 ? -28.856 10.111 33.281 1.00 60.16 303 PRO A C 1
ATOM 2463 O O . PRO A 1 303 ? -27.704 9.677 33.367 1.00 60.16 303 PRO A O 1
ATOM 2466 N N . GLU A 1 304 ? -29.769 9.521 32.508 1.00 61.41 304 GLU A N 1
ATOM 2467 C CA . GLU A 1 304 ? -29.479 8.396 31.619 1.00 61.41 304 GLU A CA 1
ATOM 2468 C C . GLU A 1 304 ? -28.544 8.791 30.459 1.00 61.41 304 GLU A C 1
ATOM 2470 O O . GLU A 1 304 ? -27.656 8.014 30.102 1.00 61.41 304 GLU A O 1
ATOM 2475 N N . GLU A 1 305 ? -28.695 10.000 29.908 1.00 57.16 305 GLU A N 1
ATOM 2476 C CA . GLU A 1 305 ? -27.844 10.529 28.831 1.00 57.16 305 GLU A CA 1
ATOM 2477 C C . GLU A 1 305 ? -26.435 10.855 29.344 1.00 57.16 305 GLU A C 1
ATOM 2479 O O . GLU A 1 305 ? -25.440 10.588 28.666 1.00 57.16 305 GLU A O 1
ATOM 2484 N N . GLN A 1 306 ? -26.327 11.334 30.587 1.00 61.84 306 GLN A N 1
ATOM 2485 C CA . GLN A 1 306 ? -25.036 11.536 31.252 1.00 61.84 306 GLN A CA 1
ATOM 2486 C C . GLN A 1 306 ? -24.298 10.203 31.453 1.00 61.84 306 GLN A C 1
ATOM 2488 O O . GLN A 1 306 ? -23.111 10.091 31.139 1.00 61.84 306 GLN A O 1
ATOM 2493 N N . LEU A 1 307 ? -25.003 9.165 31.927 1.00 61.75 307 LEU A N 1
ATOM 2494 C CA . LEU A 1 307 ? -24.425 7.829 32.098 1.00 61.75 307 LEU A CA 1
ATOM 2495 C C . LEU A 1 307 ? -23.977 7.226 30.757 1.00 61.75 307 LEU A C 1
ATOM 2497 O O . LEU A 1 307 ? -22.928 6.580 30.699 1.00 61.75 307 LEU A O 1
ATOM 2501 N N . LEU A 1 308 ? -24.749 7.450 29.689 1.00 64.38 308 LEU A N 1
ATOM 2502 C CA . LEU A 1 308 ? -24.419 7.017 28.331 1.00 64.38 308 LEU A CA 1
ATOM 2503 C C . LEU A 1 308 ? -23.131 7.665 27.837 1.00 64.38 308 LEU A C 1
ATOM 2505 O O . LEU A 1 308 ? -22.215 6.942 27.446 1.00 64.38 308 LEU A O 1
ATOM 2509 N N . SER A 1 309 ? -23.040 8.994 27.918 1.00 60.25 309 SER A N 1
ATOM 2510 C CA . SER A 1 309 ? -21.866 9.744 27.465 1.00 60.25 309 SER A CA 1
ATOM 2511 C C . SER A 1 309 ? -20.587 9.239 28.132 1.00 60.25 309 SER A C 1
ATOM 2513 O O . SER A 1 309 ? -19.618 8.929 27.443 1.00 60.25 309 SER A O 1
ATOM 2515 N N . VAL A 1 310 ? -20.597 9.078 29.461 1.00 65.38 310 VAL A N 1
ATOM 2516 C CA . VAL A 1 310 ? -19.408 8.635 30.206 1.00 65.38 310 VAL A CA 1
ATOM 2517 C C . VAL A 1 310 ? -19.017 7.200 29.848 1.00 65.38 310 VAL A C 1
ATOM 2519 O O . VAL A 1 310 ? -17.837 6.907 29.659 1.00 65.38 310 VAL A O 1
ATOM 2522 N N . CYS A 1 311 ? -19.990 6.293 29.710 1.00 63.28 311 CYS A N 1
ATOM 2523 C CA . CYS A 1 311 ? -19.689 4.912 29.333 1.00 63.28 311 CYS A CA 1
ATOM 2524 C C . CYS A 1 311 ? -19.104 4.819 27.918 1.00 63.28 311 CYS A C 1
ATOM 2526 O O . CYS A 1 311 ? -18.147 4.078 27.707 1.00 63.28 311 CYS A O 1
ATOM 2528 N N . VAL A 1 312 ? -19.669 5.550 26.954 1.00 69.75 312 VAL A N 1
ATOM 2529 C CA . VAL A 1 312 ? -19.196 5.561 25.562 1.00 69.75 312 VAL A CA 1
ATOM 2530 C C . VAL A 1 312 ? -17.787 6.148 25.473 1.00 69.75 312 VAL A C 1
ATOM 2532 O O . VAL A 1 312 ? -16.922 5.557 24.825 1.00 69.75 312 VAL A O 1
ATOM 2535 N N . GLU A 1 313 ? -17.531 7.266 26.157 1.00 68.00 313 GLU A N 1
ATOM 2536 C CA . GLU A 1 313 ? -16.220 7.920 26.185 1.00 68.00 313 GLU A CA 1
ATOM 2537 C C . GLU A 1 313 ? -15.137 6.994 26.758 1.00 68.00 313 GLU A C 1
ATOM 2539 O O . GLU A 1 313 ? -14.131 6.746 26.091 1.00 68.00 313 GLU A O 1
ATOM 2544 N N . GLU A 1 314 ? -15.373 6.386 27.928 1.00 69.75 314 GLU A N 1
ATOM 2545 C CA . GLU A 1 314 ? -14.400 5.474 28.545 1.00 69.75 314 GLU A CA 1
ATOM 2546 C C . GLU A 1 314 ? -14.093 4.251 27.667 1.00 69.75 314 GLU A C 1
ATOM 2548 O O . GLU A 1 314 ? -12.932 3.847 27.537 1.00 69.75 314 GLU A O 1
ATOM 2553 N N . ILE A 1 315 ? -15.118 3.665 27.038 1.00 75.38 315 ILE A N 1
ATOM 2554 C CA . ILE A 1 315 ? -14.950 2.529 26.125 1.00 75.38 315 ILE A CA 1
ATOM 2555 C C . ILE A 1 315 ? -14.088 2.933 24.930 1.00 75.38 315 ILE A C 1
ATOM 2557 O O . ILE A 1 315 ? -13.124 2.240 24.593 1.00 75.38 315 ILE A O 1
ATOM 2561 N N . ASN A 1 316 ? -14.424 4.047 24.282 1.00 75.19 316 ASN A N 1
ATOM 2562 C CA . ASN A 1 316 ? -13.711 4.515 23.101 1.00 75.19 316 ASN A CA 1
ATOM 2563 C C . ASN A 1 316 ? -12.253 4.852 23.414 1.00 75.19 316 ASN A C 1
ATOM 2565 O O . ASN A 1 316 ? -11.368 4.480 22.640 1.00 75.19 316 ASN A O 1
ATOM 2569 N N . ASP A 1 317 ? -11.983 5.487 24.553 1.00 77.00 317 ASP A N 1
ATOM 2570 C CA . ASP A 1 317 ? -10.626 5.809 24.993 1.00 77.00 317 ASP A CA 1
ATOM 2571 C C . ASP A 1 317 ? -9.787 4.553 25.247 1.00 77.00 317 ASP A C 1
ATOM 2573 O O . ASP A 1 317 ? -8.616 4.480 24.843 1.00 77.00 317 ASP A O 1
ATOM 2577 N N . GLU A 1 318 ? -10.380 3.525 25.863 1.00 80.56 318 GLU A N 1
ATOM 2578 C CA . GLU A 1 318 ? -9.704 2.248 26.077 1.00 80.56 318 GLU A CA 1
ATOM 2579 C C . GLU A 1 318 ? -9.357 1.573 24.742 1.00 80.56 318 GLU A C 1
ATOM 2581 O O . GLU A 1 318 ? -8.207 1.159 24.534 1.00 80.56 318 GLU A O 1
ATOM 2586 N N . ILE A 1 319 ? -10.305 1.525 23.799 1.00 81.94 319 ILE A N 1
ATOM 2587 C CA . ILE A 1 319 ? -10.074 0.949 22.467 1.00 81.94 319 ILE A CA 1
ATOM 2588 C C . ILE A 1 319 ? -9.035 1.768 21.699 1.00 81.94 319 ILE A C 1
ATOM 2590 O O . ILE A 1 319 ? -8.115 1.202 21.104 1.00 81.94 319 ILE A O 1
ATOM 2594 N N . LYS A 1 320 ? -9.111 3.098 21.737 1.00 81.06 320 LYS A N 1
ATOM 2595 C CA . LYS A 1 320 ? -8.159 3.973 21.047 1.00 81.06 320 LYS A CA 1
ATOM 2596 C C . LYS A 1 320 ? -6.737 3.748 21.539 1.00 81.06 320 LYS A C 1
ATOM 2598 O O . LYS A 1 320 ? -5.808 3.631 20.735 1.00 81.06 320 LYS A O 1
ATOM 2603 N N . LYS A 1 321 ? -6.566 3.609 22.853 1.00 80.06 321 LYS A N 1
ATOM 2604 C CA . LYS A 1 321 ? -5.265 3.355 23.471 1.00 80.06 321 LYS A CA 1
ATOM 2605 C C . LYS A 1 321 ? -4.729 1.954 23.173 1.00 80.06 321 LYS A C 1
ATOM 2607 O O . LYS A 1 321 ? -3.546 1.821 22.875 1.00 80.06 321 LYS A O 1
ATOM 2612 N N . GLN A 1 322 ? -5.558 0.916 23.271 1.00 79.62 322 GLN A N 1
ATOM 2613 C CA . GLN A 1 322 ? -5.093 -0.474 23.172 1.00 79.62 322 GLN A CA 1
ATOM 2614 C C . GLN A 1 322 ? -5.035 -0.993 21.731 1.00 79.62 322 GLN A C 1
ATOM 2616 O O . GLN A 1 322 ? -4.106 -1.714 21.367 1.00 79.62 322 GLN A O 1
ATOM 2621 N N . TYR A 1 323 ? -6.017 -0.631 20.910 1.00 87.12 323 TYR A N 1
ATOM 2622 C CA . TYR A 1 323 ? -6.218 -1.191 19.579 1.00 87.12 323 TYR A CA 1
ATOM 2623 C C . TYR A 1 323 ? -5.704 -0.262 18.476 1.00 87.12 323 TYR A C 1
ATOM 2625 O O . TYR A 1 323 ? -4.840 -0.678 17.702 1.00 87.12 323 TYR A O 1
ATOM 2633 N N . PHE A 1 324 ? -6.154 1.000 18.407 1.00 87.75 324 PHE A N 1
ATOM 2634 C CA . PHE A 1 324 ? -5.794 1.867 17.272 1.00 87.75 324 PHE A CA 1
ATOM 2635 C C . PHE A 1 324 ? -4.295 2.161 17.186 1.00 87.75 324 PHE A C 1
ATOM 2637 O O . PHE A 1 324 ? -3.743 2.131 16.088 1.00 87.75 324 PHE A O 1
ATOM 2644 N N . GLN A 1 325 ? -3.602 2.327 18.315 1.00 87.81 325 GLN A N 1
ATOM 2645 C CA . GLN A 1 325 ? -2.141 2.488 18.310 1.00 87.81 325 GLN A CA 1
ATOM 2646 C C . GLN A 1 325 ? -1.419 1.265 17.724 1.00 87.81 325 GLN A C 1
ATOM 2648 O O . GLN A 1 325 ? -0.495 1.398 16.916 1.00 87.81 325 GLN A O 1
ATOM 2653 N N . ALA A 1 326 ? -1.848 0.060 18.106 1.00 89.62 326 ALA A N 1
ATOM 2654 C CA . ALA A 1 326 ? -1.251 -1.179 17.627 1.00 89.62 326 ALA A CA 1
ATOM 2655 C C . ALA A 1 326 ? -1.548 -1.414 16.138 1.00 89.62 326 ALA A C 1
ATOM 2657 O O . ALA A 1 326 ? -0.640 -1.766 15.381 1.00 89.62 326 ALA A O 1
ATOM 2658 N N . VAL A 1 327 ? -2.785 -1.151 15.707 1.00 91.94 327 VAL A N 1
ATOM 2659 C CA . VAL A 1 327 ? -3.191 -1.211 14.297 1.00 91.94 327 VAL A CA 1
ATOM 2660 C C . VAL A 1 327 ? -2.394 -0.224 13.459 1.00 91.94 327 VAL A C 1
ATOM 2662 O O . VAL A 1 327 ? -1.836 -0.619 12.437 1.00 91.94 327 VAL A O 1
ATOM 2665 N N . GLN A 1 328 ? -2.292 1.035 13.893 1.00 93.25 328 GLN A N 1
ATOM 2666 C CA . GLN A 1 328 ? -1.528 2.057 13.186 1.00 93.25 328 GLN A CA 1
ATOM 2667 C C . GLN A 1 328 ? -0.091 1.588 12.985 1.00 93.25 328 GLN A C 1
ATOM 2669 O O . GLN A 1 328 ? 0.381 1.522 11.852 1.00 93.25 328 GLN A O 1
ATOM 2674 N N . HIS A 1 329 ? 0.584 1.163 14.052 1.00 92.06 329 HIS A N 1
ATOM 2675 C CA . HIS A 1 329 ? 1.954 0.670 13.962 1.00 92.06 329 HIS A CA 1
ATOM 2676 C C . HIS A 1 329 ? 2.093 -0.546 13.024 1.00 92.06 329 HIS A C 1
ATOM 2678 O O . HIS A 1 329 ? 3.001 -0.584 12.187 1.00 92.06 329 HIS A O 1
ATOM 2684 N N . ALA A 1 330 ? 1.186 -1.523 13.113 1.00 93.38 330 ALA A N 1
ATOM 2685 C CA . ALA A 1 330 ? 1.191 -2.703 12.249 1.00 93.38 330 ALA A CA 1
ATOM 2686 C C . ALA A 1 330 ? 0.996 -2.338 10.766 1.00 93.38 330 ALA A C 1
ATOM 2688 O O . ALA A 1 330 ? 1.728 -2.840 9.907 1.00 93.38 330 ALA A O 1
ATOM 2689 N N . VAL A 1 331 ? 0.069 -1.425 10.463 1.00 94.00 331 VAL A N 1
ATOM 2690 C CA . VAL A 1 331 ? -0.183 -0.933 9.103 1.00 94.00 331 VAL A CA 1
ATOM 2691 C C . VAL A 1 331 ? 1.015 -0.145 8.575 1.00 94.00 331 VAL A C 1
ATOM 2693 O O . VAL A 1 331 ? 1.467 -0.428 7.466 1.00 94.00 331 VAL A O 1
ATOM 2696 N N . MET A 1 332 ? 1.589 0.777 9.357 1.00 94.75 332 MET A N 1
ATOM 2697 C CA . MET A 1 332 ? 2.757 1.566 8.935 1.00 94.75 332 MET A CA 1
ATOM 2698 C C . MET A 1 332 ? 3.933 0.672 8.538 1.00 94.75 332 MET A C 1
ATOM 2700 O O . MET A 1 332 ? 4.515 0.854 7.465 1.00 94.75 332 MET A O 1
ATOM 2704 N N . ASN A 1 333 ? 4.241 -0.328 9.366 1.00 94.19 333 ASN A N 1
ATOM 2705 C CA . ASN A 1 333 ? 5.304 -1.292 9.088 1.00 94.19 333 ASN A CA 1
ATOM 2706 C C . ASN A 1 333 ? 4.955 -2.195 7.897 1.00 94.19 333 ASN A C 1
ATOM 2708 O O . ASN A 1 333 ? 5.814 -2.508 7.071 1.00 94.19 333 ASN A O 1
ATOM 2712 N N . GLY A 1 334 ? 3.689 -2.605 7.776 1.00 93.38 334 GLY A N 1
ATOM 2713 C CA . GLY A 1 334 ? 3.193 -3.366 6.631 1.00 93.38 334 GLY A CA 1
ATOM 2714 C C . GLY A 1 334 ? 3.387 -2.618 5.310 1.00 93.38 334 GLY A C 1
ATOM 2715 O O . GLY A 1 334 ? 3.865 -3.205 4.337 1.00 93.38 334 GLY A O 1
ATOM 2716 N N . ILE A 1 335 ? 3.091 -1.316 5.288 1.00 91.06 335 ILE A N 1
ATOM 2717 C CA . ILE A 1 335 ? 3.279 -0.434 4.129 1.00 91.06 335 ILE A CA 1
ATOM 2718 C C . ILE A 1 335 ? 4.759 -0.339 3.750 1.00 91.06 335 ILE A C 1
ATOM 2720 O O . ILE A 1 335 ? 5.096 -0.530 2.579 1.00 91.06 335 ILE A O 1
ATOM 2724 N N . GLU A 1 336 ? 5.652 -0.082 4.710 1.00 93.38 336 GLU A N 1
ATOM 2725 C CA . GLU A 1 336 ? 7.098 -0.004 4.446 1.00 93.38 336 GLU A CA 1
ATOM 2726 C C . GLU A 1 336 ? 7.634 -1.302 3.846 1.00 93.38 336 GLU A C 1
ATOM 2728 O O . GLU A 1 336 ? 8.207 -1.303 2.753 1.00 93.38 336 GLU A O 1
ATOM 2733 N N . ASN A 1 337 ? 7.380 -2.422 4.525 1.00 93.69 337 ASN A N 1
ATOM 2734 C CA . ASN A 1 337 ? 7.843 -3.736 4.095 1.00 93.69 337 ASN A CA 1
ATOM 2735 C C . ASN A 1 337 ? 7.298 -4.089 2.709 1.00 93.69 337 ASN A C 1
ATOM 2737 O O . ASN A 1 337 ? 8.029 -4.575 1.844 1.00 93.69 337 ASN A O 1
ATOM 2741 N N . SER A 1 338 ? 6.018 -3.806 2.465 1.00 93.31 338 SER A N 1
ATOM 2742 C CA . SER A 1 338 ? 5.385 -4.071 1.179 1.00 93.31 338 SER A CA 1
ATOM 2743 C C . SER A 1 338 ? 6.025 -3.267 0.042 1.00 93.31 338 SER A C 1
ATOM 2745 O O . SER A 1 338 ? 6.281 -3.827 -1.029 1.00 93.31 338 SER A O 1
ATOM 2747 N N . ASN A 1 339 ? 6.323 -1.983 0.257 1.00 91.06 339 ASN A N 1
ATOM 2748 C CA . ASN A 1 339 ? 6.968 -1.132 -0.746 1.00 91.06 339 ASN A CA 1
ATOM 2749 C C . ASN A 1 339 ? 8.435 -1.516 -0.981 1.00 91.06 339 ASN A C 1
ATOM 2751 O O . ASN A 1 339 ? 8.880 -1.549 -2.129 1.00 91.06 339 ASN A O 1
ATOM 2755 N N . GLN A 1 340 ? 9.160 -1.929 0.061 1.00 94.12 340 GLN A N 1
ATOM 2756 C CA . GLN A 1 340 ? 10.506 -2.483 -0.100 1.00 94.12 340 GLN A CA 1
ATOM 2757 C C . GLN A 1 340 ? 10.493 -3.756 -0.959 1.00 94.12 340 GLN A C 1
ATOM 2759 O O . GLN A 1 340 ? 11.327 -3.925 -1.851 1.00 94.12 340 GLN A O 1
ATOM 2764 N N . VAL A 1 341 ? 9.521 -4.647 -0.734 1.00 93.31 341 VAL A N 1
ATOM 2765 C CA . VAL A 1 341 ? 9.337 -5.849 -1.559 1.00 93.31 341 VAL A CA 1
ATOM 2766 C C . VAL A 1 341 ? 9.031 -5.479 -3.012 1.00 93.31 341 VAL A C 1
ATOM 2768 O O . VAL A 1 341 ? 9.598 -6.090 -3.915 1.00 93.31 341 VAL A O 1
ATOM 2771 N N . LEU A 1 342 ? 8.182 -4.473 -3.257 1.00 92.38 342 LEU A N 1
ATOM 2772 C CA . LEU A 1 342 ? 7.904 -3.985 -4.614 1.00 92.38 342 LEU A CA 1
ATOM 2773 C C . LEU A 1 342 ? 9.187 -3.514 -5.313 1.00 92.38 342 LEU A C 1
ATOM 2775 O O . LEU A 1 342 ? 9.460 -3.942 -6.434 1.00 92.38 342 LEU A O 1
ATOM 2779 N N . TYR A 1 343 ? 9.994 -2.687 -4.645 1.00 93.31 343 TYR A N 1
ATOM 2780 C CA . TYR A 1 343 ? 11.250 -2.204 -5.214 1.00 93.31 343 TYR A CA 1
ATOM 2781 C C . TYR A 1 343 ? 12.211 -3.354 -5.540 1.00 93.31 343 TYR A C 1
ATOM 2783 O O . TYR A 1 343 ? 12.755 -3.412 -6.641 1.00 93.31 343 TYR A O 1
ATOM 2791 N N . ASN A 1 344 ? 12.359 -4.324 -4.634 1.00 94.69 344 ASN A N 1
ATOM 2792 C CA . ASN A 1 344 ? 13.207 -5.497 -4.860 1.00 94.69 344 ASN A CA 1
ATOM 2793 C C . ASN A 1 344 ? 12.739 -6.335 -6.064 1.00 94.69 344 ASN A C 1
ATOM 2795 O O . ASN A 1 344 ? 13.564 -6.847 -6.822 1.00 94.69 344 ASN A O 1
ATOM 2799 N N . LEU A 1 345 ? 11.423 -6.463 -6.268 1.00 93.81 345 LEU A N 1
ATOM 2800 C CA . LEU A 1 345 ? 10.861 -7.154 -7.431 1.00 93.81 345 LEU A CA 1
ATOM 2801 C C . LEU A 1 345 ? 11.172 -6.418 -8.738 1.00 93.81 345 LEU A C 1
ATOM 2803 O O . LEU A 1 345 ? 11.513 -7.068 -9.726 1.00 93.81 345 LEU A O 1
ATOM 2807 N N . ILE A 1 346 ? 11.095 -5.085 -8.742 1.00 92.31 346 ILE A N 1
ATOM 2808 C CA . ILE A 1 346 ? 11.469 -4.265 -9.901 1.00 92.31 346 ILE A CA 1
ATOM 2809 C C . ILE A 1 346 ? 12.968 -4.385 -10.181 1.00 92.31 346 ILE A C 1
ATOM 2811 O O . ILE A 1 346 ? 13.354 -4.636 -11.320 1.00 92.31 346 ILE A O 1
ATOM 2815 N N . LEU A 1 347 ? 13.803 -4.284 -9.144 1.00 93.19 347 LEU A N 1
ATOM 2816 C CA . LEU A 1 347 ? 15.257 -4.408 -9.245 1.00 93.19 347 LEU A CA 1
ATOM 2817 C C . LEU A 1 347 ? 15.690 -5.744 -9.864 1.00 93.19 347 LEU A C 1
ATOM 2819 O O . LEU A 1 347 ? 16.633 -5.773 -10.648 1.00 93.19 347 LEU A O 1
ATOM 2823 N N . PHE A 1 348 ? 15.008 -6.837 -9.513 1.00 92.12 348 PHE A N 1
ATOM 2824 C CA . PHE A 1 348 ? 15.263 -8.163 -10.081 1.00 92.12 348 PHE A CA 1
ATOM 2825 C C . PHE A 1 348 ? 14.705 -8.330 -11.505 1.00 92.12 348 PHE A C 1
ATOM 2827 O O . PHE A 1 348 ? 15.166 -9.183 -12.266 1.00 92.12 348 PHE A O 1
ATOM 2834 N N . ALA A 1 349 ? 13.655 -7.586 -11.855 1.00 90.25 349 ALA A N 1
ATOM 2835 C CA . ALA A 1 349 ? 12.974 -7.723 -13.137 1.00 90.25 349 ALA A CA 1
ATOM 2836 C C . ALA A 1 349 ? 13.621 -6.920 -14.271 1.00 90.25 349 ALA A C 1
ATOM 2838 O O . ALA A 1 349 ? 13.596 -7.387 -15.416 1.00 90.25 349 ALA A O 1
ATOM 2839 N N . LEU A 1 350 ? 14.135 -5.730 -13.951 1.00 87.44 350 LEU A N 1
ATOM 2840 C CA . LEU A 1 350 ? 14.920 -4.870 -14.841 1.00 87.44 350 LEU A CA 1
ATOM 2841 C C . LEU A 1 350 ? 16.379 -5.301 -14.856 1.00 87.44 350 LEU A C 1
ATOM 2843 O O . LEU A 1 350 ? 17.083 -4.945 -15.825 1.00 87.44 350 LEU A O 1
#

Secondary structure (DSSP, 8-state):
-----HHHHHHHHHHHHHHHHTS----PPP--HHHHHHHHHTS-HHHHHHHHHHHTTT-TTHHHHIIIIIHHHHTTS-HHHHHHHHHHHTTSTTHHHHHHHHHHHHHHHHHHHHHHHHHHHHHHHHHIIIIIHHHHHHHHHHHHHHHHHHHHIIIII-SSTTTTHHHHTT--HHHHHHHHHHH--HHHHHHHHHHHHHHHHHHHHHHHHHHHHHHH------------PPP-----HHHHHHHHHHHHHHHHHHHHHTTTTT--------------------SS----HHHHHHHHTTS---HHHHHHHHHHHHHHHHHIIIIIHHHHHHHHHHHHHHHHHHHHHHHHH-

pLDDT: mean 72.91, std 21.35, range [21.8, 95.56]

Radius of gyration: 40.56 Å; chains: 1; bounding box: 78×54×139 Å

Foldseek 3Di:
DDPPPVVVVVVVVVVVVVVVVVVDPPPPPPDDPVCVVVVLVVDDLLRNLLVLLVCCVVDVCSLVCCVPPPVVVVLPDALVSLVSSLVSCCPDPCNVVSVVSNVVNVVVVLVVLLVVLVVVLVVLLVCCVPPLVVVLLVVLLVLLLVLLVQLLCVLCVHPDCPCLCVLVVPRALVSSQVSCVVRVDQQVSQVVSVVSLQVSQVVVQVVLQVVLCVLQVDGDRDHQDFDADGDDDDCDVVLRVLRRVLSVVSVVVVVVVVVVVPDDDDDDDDDDDFDDDDPDDDPDDDDPVVVVVVVVVPDDDDSSSVSSRVSSVVSSVSCCVPGVVVSSVRSSVSSVVVSVVSSVSSVVSD

Organism: NCBI:txid310297

Sequence (350 aa):
MPEVNMRKLFYLILVLIFAASCGNRRSEVPFTKENAMQKFLEMSPEQGASFYAKNRLAYSFLDSFYRDSIFPAVTNCSYNELKNINTALKNTPLTGIAEVYFDEARKMYLKDIHAEIINNAHLQKQVFEKEVMPLMEIELNSMVTDDMENVIDKYAGGFLNYRKLEFFFGKDGKDFKELWKKYVHVQSYSERMNKYVEAYLDSICKFQEDYLYSVTGRKINKKLRIDIPYISINISSDILGQVNEFTKGEKMAMTTELIKDYAAPVVIGALTGGVGSVIYEIGNTSYDVYDLYQEIENEEVEPEEQLLSVCVEEINDEIKKQYFQAVQHAVMNGIENSNQVLYNLILFAL